Protein AF-A0A1F9MLS1-F1 (afdb_monomer_lite)

Sequence (247 aa):
MTTTLPVASEVKKDNFRFSKEAVITPHVIDESGYYENETLATYSLVPKTILSCNTKSEDLSYSLQTVLSSVVVGGKKKYVIMKEPLPDVVRYSGNRYQLNPEIIVKKRIFTELYPKKEVFKDGGVEFKIMSVDLVSGTANIEISNNTKTYVDFNGLSLHFGGKVFVASDKEAIPPKSQTVRYVNFGKFYGFSNEIFYAGGGRIATDKKTAQSTMLELGISTKLRIDGKESTFLKTHQYILANIIKQN

pLDDT: mean 77.28, std 16.68, range [30.72, 96.12]

Secondary structure (DSSP, 8-state):
------HHHHHHHHHHHHHHH-EE--EEEESSS---S--GGGS-B---EEEEEEEETTEEEEEEE--B----BTTB--EEEE----EEEEEEETTEEEE--EEEEEEEEE-EE---S--EEETTEEEEEEEEETTTTEEEEEEEE-SSS-EEEEEEEEEETTEEEEEEEEEEEPTTEEEEEEEE--------STTB-TTSS-EEE-HHHHHH-EEEEEEEEEEEETTEEEEEEEEEEEEHHHHB---

Foldseek 3Di:
DDPPDPPVVVVVVVVVVCQVFEDEAEAEAEQLQQDPVDPPPVFDQGFDDWPDWDDDPNKTKTFTQTDRPQDADVHDHFFDKDDGRGGFIWIDDPNHIYTYHYIYTNWTKFQKWAPQPDWADDPQKIKGFGMAGLAQRKTKIKIFRQDQAKKWWAWKWKCKQNDIFIFRDTDIDGHGDIDIDITGSGHQADPDDPQADPGGSIGIGGPVCLQPDKMKIWMWTWMADPNDIDIDTDIDIDRRNVTTDSD

Radius of gyration: 27.76 Å; chains: 1; bounding box: 78×29×77 Å

Structure (mmCIF, N/CA/C/O backbone):
data_AF-A0A1F9MLS1-F1
#
_entry.id   AF-A0A1F9MLS1-F1
#
loop_
_atom_site.group_PDB
_atom_site.id
_atom_site.type_symbol
_atom_site.label_atom_id
_atom_site.label_alt_id
_atom_site.label_comp_id
_atom_site.label_asym_id
_atom_site.label_entity_id
_atom_site.label_seq_id
_atom_site.pdbx_PDB_ins_code
_atom_site.Cartn_x
_atom_site.Cartn_y
_atom_site.Cartn_z
_atom_site.occupancy
_atom_site.B_iso_or_equiv
_atom_site.auth_seq_id
_atom_site.auth_comp_id
_atom_site.auth_asym_id
_atom_site.auth_atom_id
_atom_site.pdbx_PDB_model_num
ATOM 1 N N . MET A 1 1 ? 56.167 1.533 -41.210 1.00 32.84 1 MET A N 1
ATOM 2 C CA . MET A 1 1 ? 55.199 0.432 -41.395 1.00 32.84 1 MET A CA 1
ATOM 3 C C . MET A 1 1 ? 53.870 0.892 -40.838 1.00 32.84 1 MET A C 1
ATOM 5 O O . MET A 1 1 ? 53.783 1.131 -39.642 1.00 32.84 1 MET A O 1
ATOM 9 N N . THR A 1 2 ? 52.881 1.092 -41.702 1.00 30.72 2 THR A N 1
ATOM 10 C CA . THR A 1 2 ? 51.526 1.497 -41.314 1.00 30.72 2 THR A CA 1
ATOM 11 C C . THR A 1 2 ? 50.689 0.229 -41.279 1.00 30.72 2 THR A C 1
ATOM 13 O O . THR A 1 2 ? 50.364 -0.330 -42.323 1.00 30.72 2 THR A O 1
ATOM 16 N N . THR A 1 3 ? 50.430 -0.301 -40.088 1.00 35.75 3 THR A N 1
ATOM 17 C CA . THR A 1 3 ? 49.609 -1.501 -39.929 1.00 35.75 3 THR A CA 1
ATOM 18 C C . THR A 1 3 ? 48.155 -1.087 -40.099 1.00 35.75 3 THR A C 1
ATOM 20 O O . THR A 1 3 ? 47.552 -0.532 -39.184 1.00 35.75 3 THR A O 1
ATOM 23 N N . THR A 1 4 ? 47.595 -1.302 -41.287 1.00 35.88 4 THR A N 1
ATOM 24 C CA . THR A 1 4 ? 46.164 -1.115 -41.527 1.00 35.88 4 THR A CA 1
ATOM 25 C C . THR A 1 4 ? 45.428 -2.224 -40.786 1.00 35.88 4 THR A C 1
ATOM 27 O O . THR A 1 4 ? 45.341 -3.359 -41.255 1.00 35.88 4 THR A O 1
ATOM 30 N N . LEU A 1 5 ? 44.962 -1.925 -39.577 1.00 37.88 5 LEU A N 1
ATOM 31 C CA . LEU A 1 5 ? 44.076 -2.824 -38.856 1.00 37.88 5 LEU A CA 1
ATOM 32 C C . LEU A 1 5 ? 42.750 -2.906 -39.629 1.00 37.88 5 LEU A C 1
ATOM 34 O O . LEU A 1 5 ? 42.210 -1.873 -40.029 1.00 37.88 5 LEU A O 1
ATOM 38 N N . PRO A 1 6 ? 42.209 -4.110 -39.888 1.00 45.12 6 PRO A N 1
ATOM 39 C CA . PRO A 1 6 ? 40.912 -4.232 -40.534 1.00 45.12 6 PRO A CA 1
ATOM 40 C C . PRO A 1 6 ? 39.850 -3.557 -39.662 1.00 45.12 6 PRO A C 1
ATOM 42 O O . PRO A 1 6 ? 39.854 -3.740 -38.445 1.00 45.12 6 PRO A O 1
ATOM 45 N N . VAL A 1 7 ? 38.918 -2.826 -40.280 1.00 50.84 7 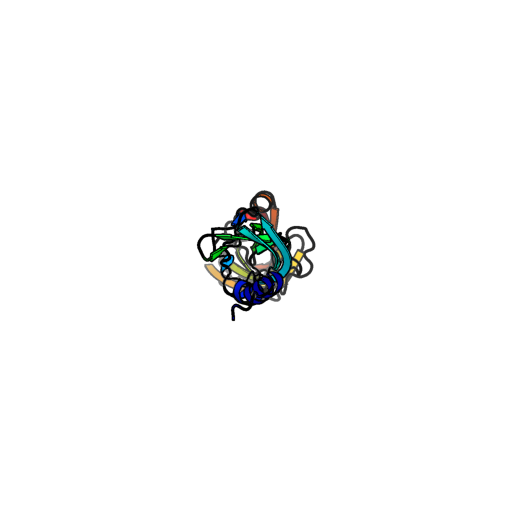VAL A N 1
ATOM 46 C CA . VAL A 1 7 ? 37.827 -2.080 -39.615 1.00 50.84 7 VAL A CA 1
ATOM 47 C C . VAL A 1 7 ? 37.136 -2.917 -38.527 1.00 50.84 7 VAL A C 1
ATOM 49 O O . VAL A 1 7 ? 36.875 -2.435 -37.434 1.00 50.84 7 VAL A O 1
ATOM 52 N N . ALA A 1 8 ? 36.945 -4.218 -38.761 1.00 44.72 8 ALA A N 1
ATOM 53 C CA . ALA A 1 8 ? 36.362 -5.147 -37.790 1.00 44.72 8 ALA A CA 1
ATOM 54 C C . ALA A 1 8 ? 37.174 -5.324 -36.483 1.00 44.72 8 ALA A C 1
ATOM 56 O O . ALA A 1 8 ? 36.603 -5.642 -35.441 1.00 44.72 8 ALA A O 1
ATOM 57 N N . SER A 1 9 ? 38.498 -5.160 -36.521 1.00 43.00 9 SER A N 1
ATOM 58 C CA . SER A 1 9 ? 39.388 -5.258 -35.354 1.00 43.00 9 SER A CA 1
ATOM 59 C C . SER A 1 9 ? 39.451 -3.964 -34.533 1.00 43.00 9 SER A C 1
ATOM 61 O O . SER A 1 9 ? 39.495 -4.043 -33.305 1.00 43.00 9 SER A O 1
ATOM 63 N N . GLU A 1 10 ? 39.354 -2.802 -35.188 1.00 49.41 10 GLU A N 1
ATOM 64 C CA . GLU A 1 10 ? 39.159 -1.487 -34.554 1.00 49.41 10 GLU A CA 1
ATOM 65 C C . GLU A 1 10 ? 37.788 -1.443 -33.851 1.00 49.41 10 GLU A C 1
ATOM 67 O O . GLU A 1 10 ? 37.713 -1.227 -32.644 1.00 49.41 10 GLU A O 1
ATOM 72 N N . VAL A 1 11 ? 36.722 -1.845 -34.559 1.00 51.47 11 VAL A N 1
ATOM 73 C CA . VAL A 1 11 ? 35.341 -1.958 -34.044 1.00 51.47 11 VAL A CA 1
ATOM 74 C C . VAL A 1 11 ? 35.237 -2.905 -32.834 1.00 51.47 11 VAL A C 1
ATOM 76 O O . VAL A 1 11 ? 34.506 -2.638 -31.880 1.00 51.47 11 VAL A O 1
ATOM 79 N N . LYS A 1 12 ? 35.993 -4.015 -32.813 1.00 51.12 12 LYS A N 1
ATOM 80 C CA . LYS A 1 12 ? 36.042 -4.936 -31.657 1.00 51.12 12 LYS A CA 1
ATOM 81 C C . LYS A 1 12 ? 36.799 -4.368 -30.452 1.00 51.12 12 LYS A C 1
ATOM 83 O O . LYS A 1 12 ? 36.409 -4.666 -29.324 1.00 51.12 12 LYS A O 1
ATOM 88 N N . LYS A 1 13 ? 37.874 -3.598 -30.658 1.00 53.75 13 LYS A N 1
ATOM 89 C CA . LYS A 1 13 ? 38.608 -2.934 -29.563 1.00 53.75 13 LYS A CA 1
ATOM 90 C C . LYS A 1 13 ? 37.802 -1.776 -28.970 1.00 53.75 13 LYS A C 1
ATOM 92 O O . LYS A 1 13 ? 37.790 -1.628 -27.748 1.00 53.75 13 LYS A O 1
ATOM 97 N N . ASP A 1 14 ? 37.068 -1.041 -29.800 1.00 55.56 14 ASP A N 1
ATOM 98 C CA . ASP A 1 14 ? 36.166 0.025 -29.355 1.00 55.56 14 ASP A CA 1
ATOM 99 C C . ASP A 1 14 ? 34.975 -0.496 -28.543 1.00 55.56 14 ASP A C 1
ATOM 101 O O . ASP A 1 14 ? 34.558 0.157 -27.595 1.00 55.56 14 ASP A O 1
ATOM 105 N N . ASN A 1 15 ? 34.481 -1.707 -28.816 1.00 52.66 15 ASN A N 1
ATOM 106 C CA . ASN A 1 15 ? 33.365 -2.330 -28.090 1.00 52.66 15 ASN A CA 1
ATOM 107 C C . ASN A 1 15 ? 33.589 -2.447 -26.561 1.00 52.66 15 ASN A C 1
ATOM 109 O O . ASN A 1 15 ? 32.722 -2.091 -25.758 1.00 52.66 15 ASN A O 1
ATOM 113 N N . PHE A 1 16 ? 34.762 -2.919 -26.122 1.00 53.81 16 PHE A N 1
ATOM 114 C CA . PHE A 1 16 ? 35.038 -3.064 -24.684 1.00 53.81 16 PHE A CA 1
ATOM 115 C C . PHE A 1 16 ? 35.102 -1.704 -23.980 1.00 53.81 16 PHE A C 1
ATOM 117 O O . PHE A 1 16 ? 34.604 -1.546 -22.864 1.00 53.81 16 PHE A O 1
ATOM 124 N N . ARG A 1 17 ? 35.680 -0.715 -24.662 1.00 56.28 17 ARG A N 1
ATOM 125 C CA . ARG A 1 17 ? 35.798 0.665 -24.195 1.00 56.28 17 ARG A CA 1
ATOM 126 C C . ARG A 1 17 ? 34.425 1.353 -24.141 1.00 56.28 17 ARG A C 1
ATOM 128 O O . ARG A 1 17 ? 34.064 1.951 -23.134 1.00 56.28 17 ARG A O 1
ATOM 135 N N . PHE A 1 18 ? 33.601 1.113 -25.153 1.00 57.28 18 PHE A N 1
ATOM 136 C CA . PHE A 1 18 ? 32.226 1.575 -25.297 1.00 57.28 18 PHE A CA 1
ATOM 137 C C . PHE A 1 18 ? 31.276 1.115 -24.181 1.00 57.28 18 PHE A C 1
ATOM 139 O O . PHE A 1 18 ? 30.559 1.940 -23.619 1.00 57.28 18 PHE A O 1
ATOM 146 N N . SER A 1 19 ? 31.310 -0.167 -23.789 1.00 54.72 19 SER A N 1
ATOM 147 C CA . SER A 1 19 ? 30.477 -0.682 -22.680 1.00 54.72 19 SER A CA 1
ATOM 148 C C . SER A 1 19 ? 30.725 0.023 -21.335 1.00 54.72 19 SER A C 1
ATOM 150 O O . SER A 1 19 ? 29.875 -0.031 -20.447 1.00 54.72 19 SER A O 1
ATOM 152 N N . LYS A 1 20 ? 31.878 0.693 -21.192 1.00 58.12 20 LYS A N 1
ATOM 153 C CA . LYS A 1 20 ? 32.297 1.423 -19.989 1.00 58.12 20 LYS A CA 1
ATOM 154 C C . LYS A 1 20 ? 32.180 2.945 -20.113 1.00 58.12 20 LYS A C 1
ATOM 156 O O . LYS A 1 20 ? 32.099 3.609 -19.087 1.00 58.12 20 LYS A O 1
ATOM 161 N N . GLU A 1 21 ? 32.194 3.489 -21.331 1.00 62.47 21 GLU A N 1
ATOM 162 C CA . GLU A 1 21 ? 32.243 4.938 -21.599 1.00 62.47 21 GLU A CA 1
ATOM 163 C C . GLU A 1 21 ? 30.913 5.521 -22.125 1.00 62.47 21 GLU A C 1
ATOM 165 O O . GLU A 1 21 ? 30.787 6.740 -22.248 1.00 62.47 21 GLU A O 1
ATOM 170 N N . ALA A 1 22 ? 29.908 4.691 -22.435 1.00 65.94 22 ALA A N 1
ATOM 171 C CA . ALA A 1 22 ? 28.601 5.168 -22.887 1.00 65.94 22 ALA A CA 1
ATOM 172 C C . ALA A 1 22 ? 27.858 5.953 -21.793 1.00 65.94 22 ALA A C 1
ATOM 174 O O . ALA A 1 22 ? 27.610 5.448 -20.697 1.00 65.94 22 ALA A O 1
ATOM 175 N N . VAL A 1 23 ? 27.443 7.180 -22.119 1.00 69.56 23 VAL A N 1
ATOM 176 C CA . VAL A 1 23 ? 26.557 7.979 -21.266 1.00 69.56 23 VAL A CA 1
ATOM 177 C C . VAL A 1 23 ? 25.127 7.494 -21.473 1.00 69.56 23 VAL A C 1
ATOM 179 O O . VAL A 1 23 ? 24.618 7.505 -22.595 1.00 69.56 23 VAL A O 1
ATOM 182 N N . ILE A 1 24 ? 24.479 7.072 -20.389 1.00 69.44 24 ILE A N 1
ATOM 183 C CA . ILE A 1 24 ? 23.106 6.565 -20.408 1.00 69.44 24 ILE A CA 1
ATOM 184 C C . ILE A 1 24 ? 22.181 7.626 -19.823 1.00 69.44 24 ILE A C 1
ATOM 186 O O . ILE A 1 24 ? 22.224 7.902 -18.626 1.00 69.44 24 ILE A O 1
ATOM 190 N N . THR A 1 25 ? 21.326 8.191 -20.669 1.00 74.75 25 THR A N 1
ATOM 191 C CA . THR A 1 25 ? 20.351 9.218 -20.292 1.00 74.75 25 THR A CA 1
ATOM 192 C C . THR A 1 25 ? 18.944 8.683 -20.561 1.00 74.75 25 THR A C 1
ATOM 194 O O . THR A 1 25 ? 18.421 8.859 -21.661 1.00 74.75 25 THR A O 1
ATOM 197 N N . PRO A 1 26 ? 18.315 7.981 -19.603 1.00 74.06 26 PRO A N 1
ATOM 198 C CA . PRO A 1 26 ? 17.017 7.372 -19.843 1.00 74.06 26 PRO A CA 1
ATOM 199 C C . PRO A 1 26 ? 15.922 8.418 -20.056 1.00 74.06 26 PRO A C 1
ATOM 201 O O . PRO A 1 26 ? 15.854 9.421 -19.344 1.00 74.06 26 PRO A O 1
ATOM 204 N N . HIS A 1 27 ? 15.022 8.144 -20.998 1.00 77.06 27 HIS A N 1
ATOM 205 C CA . HIS A 1 27 ? 13.787 8.900 -21.168 1.00 77.06 27 HIS A CA 1
ATOM 206 C C . HIS A 1 27 ? 12.662 8.218 -20.388 1.00 77.06 27 HIS A C 1
ATOM 208 O O . HIS A 1 27 ? 12.198 7.142 -20.756 1.00 77.06 27 HIS A O 1
ATOM 214 N N . VAL A 1 28 ? 12.229 8.816 -19.282 1.00 78.88 28 VAL A N 1
ATOM 215 C CA . VAL A 1 28 ? 11.181 8.221 -18.447 1.00 78.88 28 VAL A CA 1
ATOM 216 C C . VAL A 1 28 ? 9.808 8.687 -18.917 1.00 78.88 28 VAL A C 1
ATOM 218 O O . VAL A 1 28 ? 9.542 9.885 -18.966 1.00 78.88 28 VAL A O 1
ATOM 221 N N . ILE A 1 29 ? 8.932 7.729 -19.207 1.00 84.25 29 ILE A N 1
ATOM 222 C CA . ILE A 1 29 ? 7.509 7.945 -19.461 1.00 84.25 29 ILE A CA 1
ATOM 223 C C . ILE A 1 29 ? 6.748 7.492 -18.215 1.00 84.25 29 ILE A C 1
ATOM 225 O O . ILE A 1 29 ? 6.757 6.310 -17.860 1.00 84.25 29 ILE A O 1
ATOM 229 N N . ASP A 1 30 ? 6.101 8.433 -17.530 1.00 85.94 30 ASP A N 1
ATOM 230 C CA . ASP A 1 30 ? 5.252 8.118 -16.381 1.00 85.94 30 ASP A CA 1
ATOM 231 C C . ASP A 1 30 ? 3.811 7.851 -16.816 1.00 85.94 30 ASP A C 1
ATOM 233 O O . ASP A 1 30 ? 3.019 8.772 -16.999 1.00 85.94 30 ASP A O 1
ATOM 237 N N . GLU A 1 31 ? 3.452 6.576 -16.934 1.00 89.56 31 GLU A N 1
ATOM 238 C CA . GLU A 1 31 ? 2.052 6.168 -17.073 1.00 89.56 31 GLU A CA 1
ATOM 239 C C . GLU A 1 31 ? 1.375 5.911 -15.720 1.00 89.56 31 GLU A C 1
ATOM 241 O O . GLU A 1 31 ? 0.150 5.833 -15.640 1.00 89.56 31 GLU A O 1
ATOM 246 N N . SER A 1 32 ? 2.149 5.785 -14.639 1.00 88.25 32 SER A N 1
ATOM 247 C CA . SER A 1 32 ? 1.606 5.567 -13.300 1.00 88.25 32 SER A CA 1
ATOM 248 C C . SER A 1 32 ? 0.949 6.821 -12.726 1.00 88.25 32 SER A C 1
ATOM 250 O O . SER A 1 32 ? 0.082 6.709 -11.859 1.00 88.25 32 SER A O 1
ATOM 252 N N . GLY A 1 33 ? 1.364 8.007 -13.180 1.00 89.50 33 GLY A N 1
ATOM 253 C CA . GLY A 1 33 ? 0.937 9.309 -12.663 1.00 89.50 33 GLY A CA 1
ATOM 254 C C . GLY A 1 33 ? 1.451 9.620 -11.252 1.00 89.50 33 GLY A C 1
ATOM 255 O O . GLY A 1 33 ? 0.947 10.545 -10.611 1.00 89.50 33 GLY A O 1
ATOM 256 N N . TYR A 1 34 ? 2.392 8.819 -10.747 1.00 86.44 34 TYR A N 1
ATOM 257 C CA . TYR A 1 34 ? 2.962 8.899 -9.400 1.00 86.44 34 TYR A CA 1
ATOM 258 C C . TYR A 1 34 ? 4.472 9.144 -9.388 1.00 86.44 34 TYR A C 1
ATOM 260 O O . TYR A 1 34 ? 5.074 9.144 -8.309 1.00 86.44 34 TYR A O 1
ATOM 268 N N . TYR A 1 35 ? 5.096 9.262 -10.556 1.00 82.56 35 TYR A N 1
ATOM 269 C CA . TYR A 1 35 ? 6.529 9.452 -10.657 1.00 82.56 35 TYR A CA 1
ATOM 270 C C . TYR A 1 35 ? 6.865 10.945 -10.603 1.00 82.56 35 TYR A C 1
ATOM 272 O O . TYR A 1 35 ? 6.506 11.713 -11.489 1.00 82.56 35 TYR A O 1
ATOM 280 N N . GLU A 1 36 ? 7.588 11.359 -9.565 1.00 68.88 36 GLU A N 1
ATOM 281 C CA . GLU A 1 36 ? 7.899 12.772 -9.301 1.00 68.88 36 GLU A CA 1
ATOM 282 C C . GLU A 1 36 ? 9.305 13.176 -9.772 1.00 68.88 36 GLU A C 1
ATOM 284 O O . GLU A 1 36 ? 9.992 13.957 -9.122 1.00 68.88 36 GLU A O 1
ATOM 289 N N . ASN A 1 37 ? 9.766 12.632 -10.904 1.00 61.75 37 ASN A N 1
ATOM 290 C CA . ASN A 1 37 ? 11.128 12.848 -11.422 1.00 61.75 37 ASN A CA 1
ATOM 291 C C . ASN A 1 37 ? 12.250 12.360 -10.484 1.00 61.75 37 ASN A C 1
ATOM 293 O O . ASN A 1 37 ? 13.390 12.812 -10.580 1.00 61.75 37 ASN A O 1
ATOM 297 N N . GLU A 1 38 ? 11.952 11.416 -9.589 1.00 63.72 38 GLU A N 1
ATOM 298 C CA . GLU A 1 38 ? 12.970 10.737 -8.787 1.00 63.72 38 GLU A CA 1
ATOM 299 C C . GLU A 1 38 ? 13.965 10.030 -9.702 1.00 63.72 38 GLU A C 1
ATOM 301 O O . GLU A 1 38 ? 13.549 9.293 -10.582 1.00 63.72 38 GLU A O 1
ATOM 306 N N . THR A 1 39 ? 15.270 10.174 -9.497 1.00 57.81 39 THR A N 1
ATOM 307 C CA . THR A 1 39 ? 16.261 9.557 -10.387 1.00 57.81 39 THR A CA 1
ATOM 308 C C . THR A 1 39 ? 16.105 8.026 -10.447 1.00 57.81 39 THR A C 1
ATOM 310 O O . THR A 1 39 ? 16.645 7.303 -9.615 1.00 57.81 39 THR A O 1
ATOM 313 N N . LEU A 1 40 ? 15.415 7.505 -11.471 1.00 58.06 40 LEU A N 1
ATOM 314 C CA . LEU A 1 40 ? 15.447 6.077 -11.833 1.00 58.06 40 LEU A CA 1
ATOM 315 C C . LEU A 1 40 ? 16.816 5.679 -12.403 1.00 58.06 40 LEU A C 1
ATOM 317 O O . LEU A 1 40 ? 17.129 4.498 -12.499 1.00 58.06 40 LEU A O 1
ATOM 321 N N . ALA A 1 41 ? 17.627 6.671 -12.781 1.00 49.44 41 ALA A N 1
ATOM 322 C CA . ALA A 1 41 ? 18.921 6.518 -13.435 1.00 49.44 41 ALA A CA 1
ATOM 323 C C . ALA A 1 41 ? 20.096 6.197 -12.488 1.00 49.44 41 ALA A C 1
ATOM 325 O O . ALA A 1 41 ? 21.191 5.933 -12.970 1.00 49.44 41 ALA A O 1
ATOM 326 N N . THR A 1 42 ? 19.913 6.175 -11.160 1.00 44.38 42 THR A N 1
ATOM 327 C CA . THR A 1 42 ? 20.952 5.668 -10.235 1.00 44.38 42 THR A CA 1
ATOM 328 C C 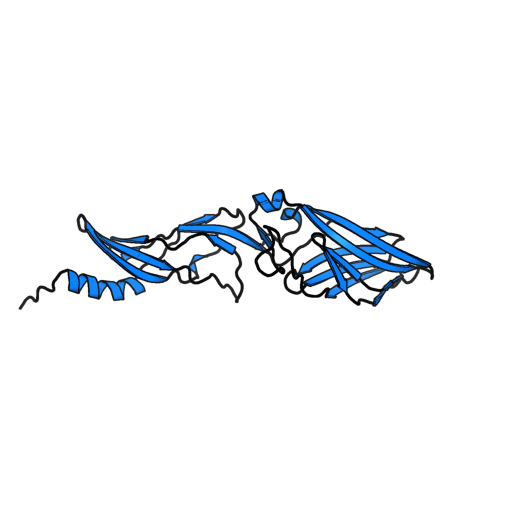. THR A 1 42 ? 21.096 4.144 -10.282 1.00 44.38 42 THR A C 1
ATOM 330 O O . THR A 1 42 ? 21.958 3.590 -9.604 1.00 44.38 42 THR A O 1
ATOM 333 N N . TYR A 1 43 ? 20.287 3.459 -11.097 1.00 51.78 43 TYR A N 1
ATOM 334 C CA . TYR A 1 43 ? 20.330 2.013 -11.288 1.00 51.78 43 TYR A CA 1
ATOM 335 C C . TYR A 1 43 ? 20.951 1.675 -12.638 1.00 51.78 43 TYR A C 1
ATOM 337 O O . TYR A 1 43 ? 20.602 2.254 -13.666 1.00 51.78 43 TYR A O 1
ATOM 345 N N . SER A 1 44 ? 21.883 0.725 -12.615 1.00 50.97 44 SER A N 1
ATOM 346 C CA . SER A 1 44 ? 22.701 0.326 -13.752 1.00 50.97 44 SER A CA 1
ATOM 347 C C . SER A 1 44 ? 21.842 -0.317 -14.842 1.00 50.97 44 SER A C 1
ATOM 349 O O . SER A 1 44 ? 21.647 -1.536 -14.887 1.00 50.97 44 SER A O 1
ATOM 351 N N . LEU A 1 45 ? 21.327 0.513 -15.743 1.00 57.69 45 LEU A N 1
ATOM 352 C CA . LEU A 1 45 ? 21.101 0.103 -17.118 1.00 57.69 45 LEU A CA 1
ATOM 353 C C . LEU A 1 45 ? 22.475 -0.258 -17.665 1.00 57.69 45 LEU A C 1
ATOM 355 O O . LEU A 1 45 ? 23.318 0.609 -17.854 1.00 57.69 45 LEU A O 1
ATOM 359 N N . VAL A 1 46 ? 22.740 -1.550 -17.823 1.00 60.75 46 VAL A N 1
ATOM 360 C CA . VAL A 1 46 ? 24.033 -2.009 -18.330 1.00 60.75 46 VAL A CA 1
ATOM 361 C C . VAL A 1 46 ? 23.833 -2.486 -19.762 1.00 60.75 46 VAL A C 1
ATOM 363 O O . VAL A 1 46 ? 22.975 -3.347 -19.996 1.00 60.75 46 VAL A O 1
ATOM 366 N N . PRO A 1 47 ? 24.603 -1.962 -20.728 1.00 64.19 47 PRO A N 1
ATOM 367 C CA . PRO A 1 47 ? 24.743 -2.590 -22.031 1.00 64.19 47 PRO A CA 1
ATOM 368 C C . PRO A 1 47 ? 25.245 -4.026 -21.848 1.00 64.19 47 PRO A C 1
ATOM 370 O O . PRO A 1 47 ? 26.340 -4.245 -21.334 1.00 64.19 47 PRO A O 1
ATOM 373 N N . LYS A 1 48 ? 24.442 -5.020 -22.227 1.00 63.66 48 LYS A N 1
ATOM 374 C CA . LYS A 1 48 ? 24.756 -6.434 -21.994 1.00 63.66 48 LYS A CA 1
ATOM 375 C C . LYS A 1 48 ? 25.467 -7.069 -23.181 1.00 63.66 48 LYS A C 1
ATOM 377 O O . LYS A 1 48 ? 26.408 -7.839 -23.000 1.00 63.66 48 LYS A O 1
ATOM 382 N N . THR A 1 49 ? 24.991 -6.815 -24.400 1.00 67.50 49 THR A N 1
ATOM 383 C CA . THR A 1 49 ? 25.486 -7.502 -25.604 1.00 67.50 49 THR A CA 1
ATOM 384 C C . THR A 1 49 ? 25.278 -6.652 -26.856 1.00 67.50 49 THR A C 1
ATOM 386 O O . THR A 1 49 ? 24.203 -6.082 -27.039 1.00 67.50 49 THR A O 1
ATOM 389 N N . ILE A 1 50 ? 26.292 -6.592 -27.729 1.00 68.12 50 ILE A N 1
ATOM 390 C CA . ILE A 1 50 ? 26.158 -6.035 -29.083 1.00 68.12 50 ILE A CA 1
ATOM 391 C C . ILE A 1 50 ? 25.392 -7.022 -29.956 1.00 68.12 50 ILE A C 1
ATOM 393 O O . ILE A 1 50 ? 25.790 -8.176 -30.091 1.00 68.12 50 ILE A O 1
ATOM 397 N N . LEU A 1 51 ? 24.328 -6.534 -30.581 1.00 69.38 51 LEU A N 1
ATOM 398 C CA . LEU A 1 51 ? 23.493 -7.290 -31.507 1.00 69.38 51 LEU A CA 1
ATOM 399 C C . LEU A 1 51 ? 23.906 -7.041 -32.963 1.00 69.38 51 LEU A C 1
ATOM 401 O O . LEU A 1 51 ? 23.914 -7.968 -33.767 1.00 69.38 51 LEU A O 1
ATOM 405 N N . SER A 1 52 ? 24.279 -5.805 -33.309 1.00 71.81 52 SER A N 1
ATOM 406 C CA . SER A 1 52 ? 24.747 -5.446 -34.654 1.00 71.81 52 SER A CA 1
ATOM 407 C C . SER A 1 52 ? 25.567 -4.151 -34.657 1.00 71.81 52 SER A C 1
ATOM 409 O O . SER A 1 52 ? 25.474 -3.338 -33.735 1.00 71.81 52 SER A O 1
ATOM 411 N N . CYS A 1 53 ? 26.373 -3.965 -35.705 1.00 65.88 53 CYS A N 1
ATOM 412 C CA . CYS A 1 53 ? 27.173 -2.768 -35.957 1.00 65.88 53 CYS A CA 1
ATOM 413 C C . CYS A 1 53 ? 26.966 -2.330 -37.412 1.00 65.88 53 CYS A C 1
ATOM 415 O O . CYS A 1 53 ? 26.971 -3.175 -38.309 1.00 65.88 53 CYS A O 1
ATOM 417 N N . ASN A 1 54 ? 26.760 -1.034 -37.644 1.00 66.94 54 ASN A N 1
ATOM 418 C CA . ASN A 1 54 ? 26.641 -0.465 -38.983 1.00 66.94 54 ASN A CA 1
ATOM 419 C C . ASN A 1 54 ? 27.373 0.880 -39.073 1.00 66.94 54 ASN A C 1
ATOM 421 O O . ASN A 1 54 ? 27.407 1.643 -38.109 1.00 66.94 54 ASN A O 1
ATOM 425 N N . THR A 1 55 ? 27.909 1.173 -40.253 1.00 59.44 55 THR A N 1
ATOM 426 C CA . THR A 1 55 ? 28.530 2.446 -40.617 1.00 59.44 55 THR A CA 1
ATOM 427 C C . THR A 1 55 ? 27.676 3.098 -41.697 1.00 59.44 55 THR A C 1
ATOM 429 O O . THR A 1 55 ? 27.610 2.597 -42.821 1.00 59.44 55 THR A O 1
ATOM 432 N N . LYS A 1 56 ? 27.004 4.206 -41.378 1.00 58.28 56 LYS A N 1
ATOM 433 C CA . LYS A 1 56 ? 26.303 5.024 -42.377 1.00 58.28 56 LYS A CA 1
ATOM 434 C C . LYS A 1 56 ? 26.804 6.452 -42.262 1.00 58.28 56 LYS A C 1
ATOM 436 O O . LYS A 1 56 ? 26.701 7.026 -41.190 1.00 58.28 56 LYS A O 1
ATOM 441 N N . SER A 1 57 ? 27.297 7.004 -43.370 1.00 49.50 57 SER A N 1
ATOM 442 C CA . SER A 1 57 ? 27.637 8.428 -43.485 1.00 49.50 57 SER A CA 1
ATOM 443 C C . SER A 1 57 ? 28.535 8.932 -42.346 1.00 49.50 57 SER A C 1
ATOM 445 O O . SER A 1 57 ? 28.158 9.862 -41.650 1.00 49.50 57 SER A O 1
ATOM 447 N N . GLU A 1 58 ? 29.685 8.281 -42.131 1.00 52.56 58 GLU A N 1
ATOM 448 C CA . GLU A 1 58 ? 30.688 8.644 -41.103 1.00 52.56 58 GLU A CA 1
ATOM 449 C C . GLU A 1 58 ? 30.268 8.401 -39.636 1.00 52.56 58 GLU A C 1
ATOM 451 O O . GLU A 1 58 ? 31.123 8.416 -38.752 1.00 52.56 58 GLU A O 1
ATOM 456 N N . ASP A 1 59 ? 29.007 8.029 -39.382 1.00 59.66 59 ASP A N 1
ATOM 457 C CA . ASP A 1 59 ? 28.517 7.643 -38.059 1.00 59.66 59 ASP A CA 1
ATOM 458 C C . ASP A 1 59 ? 28.621 6.125 -37.826 1.00 59.66 59 ASP A C 1
ATOM 460 O O . ASP A 1 59 ? 28.093 5.295 -38.582 1.00 59.66 59 ASP A O 1
ATOM 464 N N . LEU A 1 60 ? 29.253 5.753 -36.710 1.00 61.16 60 LEU A N 1
ATOM 465 C CA . LEU A 1 60 ? 29.266 4.388 -36.186 1.00 61.16 60 LEU A CA 1
ATOM 466 C C . LEU A 1 60 ? 28.035 4.165 -35.299 1.00 61.16 60 LEU A C 1
ATOM 468 O O . LEU A 1 60 ? 27.829 4.874 -34.311 1.00 61.16 60 LEU A O 1
ATOM 472 N N . SER A 1 61 ? 27.213 3.177 -35.656 1.00 65.00 61 SER A N 1
ATOM 473 C CA . SER A 1 61 ? 25.991 2.821 -34.928 1.00 65.00 61 SER A CA 1
ATOM 474 C C . SER A 1 61 ? 26.045 1.387 -34.402 1.00 65.00 61 SER A C 1
ATOM 476 O O . SER A 1 61 ? 26.301 0.451 -35.163 1.00 65.00 61 SER A O 1
ATOM 478 N N . TYR A 1 62 ? 25.735 1.203 -33.117 1.00 63.94 62 TYR A N 1
ATOM 479 C CA . TYR A 1 62 ? 25.631 -0.111 -32.473 1.00 63.94 62 TYR A CA 1
ATOM 480 C C . TYR A 1 62 ? 24.212 -0.362 -31.979 1.00 63.94 62 TYR A C 1
ATOM 482 O O . TYR A 1 62 ? 23.646 0.497 -31.309 1.00 63.94 62 TYR A O 1
ATOM 490 N N . SER A 1 63 ? 23.669 -1.550 -32.249 1.00 66.62 63 SER A N 1
ATOM 491 C CA . SER A 1 63 ? 22.472 -2.030 -31.548 1.00 66.62 63 SER A CA 1
ATOM 492 C C . SER A 1 63 ? 22.903 -2.822 -30.319 1.00 66.62 63 SER A C 1
ATOM 494 O O . SER A 1 63 ? 23.638 -3.804 -30.450 1.00 66.62 63 SER A O 1
ATOM 496 N N . LEU A 1 64 ? 22.452 -2.417 -29.136 1.00 65.50 64 LEU A N 1
ATOM 497 C CA . LEU A 1 64 ? 22.779 -3.060 -27.864 1.00 65.50 64 LEU A CA 1
ATOM 498 C C . LEU A 1 64 ? 21.531 -3.595 -27.183 1.00 65.50 64 LEU A C 1
ATOM 500 O O . LEU A 1 64 ? 20.549 -2.875 -27.040 1.00 65.50 64 LEU A O 1
ATOM 504 N N . GLN A 1 65 ? 21.610 -4.811 -26.651 1.00 66.94 65 GLN A N 1
ATOM 505 C CA . GLN A 1 65 ? 20.674 -5.225 -25.616 1.00 66.94 65 GLN A CA 1
ATOM 506 C C . GLN A 1 65 ? 21.042 -4.504 -24.317 1.00 66.94 65 GLN A C 1
ATOM 508 O O . GLN A 1 65 ? 22.108 -4.749 -23.746 1.00 66.94 65 GLN A O 1
ATOM 513 N N . THR A 1 66 ? 20.169 -3.628 -23.838 1.00 61.28 66 THR A N 1
ATOM 514 C CA . THR A 1 66 ? 20.230 -3.113 -22.468 1.00 61.28 66 THR A CA 1
ATOM 515 C C . THR A 1 66 ? 19.644 -4.158 -21.515 1.00 61.28 66 THR A C 1
ATOM 517 O O . THR A 1 66 ? 19.074 -5.152 -21.942 1.00 61.28 66 THR A O 1
ATOM 520 N N . VAL A 1 67 ? 19.815 -4.046 -20.206 1.00 60.19 67 VAL A N 1
ATOM 521 C CA . VAL A 1 67 ? 18.942 -4.772 -19.273 1.00 60.19 67 VAL A CA 1
ATOM 522 C C . VAL A 1 67 ? 18.627 -3.884 -18.095 1.00 60.19 67 VAL A C 1
ATOM 524 O O . VAL A 1 67 ? 19.522 -3.295 -17.491 1.00 60.19 67 VAL A O 1
ATOM 527 N N . LEU A 1 68 ? 17.342 -3.818 -17.751 1.00 59.59 68 LEU A N 1
ATOM 528 C CA . LEU A 1 68 ? 16.907 -3.341 -16.448 1.00 59.59 68 LEU A CA 1
ATOM 529 C C . LEU A 1 68 ? 17.304 -4.411 -15.431 1.00 59.59 68 LEU A C 1
ATOM 531 O O . LEU A 1 68 ? 16.565 -5.364 -15.181 1.00 59.59 68 LEU A O 1
ATOM 535 N N . SER A 1 69 ? 18.499 -4.276 -14.857 1.00 52.41 69 SER A N 1
ATOM 536 C CA . SER A 1 69 ? 18.777 -4.950 -13.595 1.00 52.41 69 SER A CA 1
ATOM 537 C C . SER A 1 69 ? 17.774 -4.386 -12.581 1.00 52.41 69 SER A C 1
ATOM 539 O O . SER A 1 69 ? 17.614 -3.175 -12.456 1.00 52.41 69 SER A O 1
ATOM 541 N N . SER A 1 70 ? 16.959 -5.258 -11.983 1.00 47.28 70 SER A N 1
ATOM 542 C CA . SER A 1 70 ? 15.777 -4.871 -11.204 1.00 47.28 70 SER A CA 1
ATOM 543 C C . SER A 1 70 ? 16.059 -3.710 -10.243 1.00 47.28 70 SER A C 1
ATOM 545 O O . SER A 1 70 ? 16.991 -3.795 -9.447 1.00 47.28 70 SER A O 1
ATOM 547 N N . VAL A 1 71 ? 15.223 -2.667 -10.284 1.00 49.97 71 VAL A N 1
ATOM 548 C CA . VAL A 1 71 ? 15.318 -1.495 -9.400 1.00 49.97 71 VAL A CA 1
ATOM 549 C C . VAL A 1 71 ? 15.115 -1.929 -7.947 1.00 49.97 71 VAL A C 1
ATOM 551 O O . VAL A 1 71 ? 14.010 -2.299 -7.536 1.00 49.97 71 VAL A O 1
ATOM 554 N N . VAL A 1 72 ? 16.199 -1.901 -7.174 1.00 47.56 72 VAL A N 1
ATOM 555 C CA . VAL A 1 72 ? 16.236 -2.242 -5.751 1.00 47.56 72 VAL A CA 1
ATOM 556 C C . VAL A 1 72 ? 16.793 -1.031 -5.004 1.00 47.56 72 VAL A C 1
ATOM 558 O O . VAL A 1 72 ? 18.002 -0.841 -4.933 1.00 47.56 72 VAL A O 1
ATOM 561 N N . VAL A 1 73 ? 15.909 -0.204 -4.439 1.00 42.31 73 VAL A N 1
ATOM 562 C CA . VAL A 1 73 ? 16.299 0.938 -3.592 1.00 42.31 73 VAL A CA 1
ATOM 563 C C . VAL A 1 73 ? 16.204 0.481 -2.143 1.00 42.31 73 VAL A C 1
ATOM 565 O O . VAL A 1 73 ? 15.124 0.092 -1.696 1.00 42.31 73 VAL A O 1
ATOM 568 N N . GLY A 1 74 ? 17.324 0.432 -1.418 1.00 47.09 74 GLY A N 1
ATOM 569 C CA . GLY A 1 74 ? 17.338 -0.073 -0.036 1.00 47.09 74 GLY A CA 1
ATOM 570 C C . GLY A 1 74 ? 16.766 -1.495 0.113 1.00 47.09 74 GLY A C 1
ATOM 571 O O . GLY A 1 74 ? 16.106 -1.799 1.103 1.00 47.09 74 GLY A O 1
ATOM 572 N N . GLY A 1 75 ? 16.931 -2.353 -0.901 1.00 52.75 75 GLY A N 1
ATOM 573 C CA . GLY A 1 75 ? 16.397 -3.722 -0.886 1.00 52.75 75 GLY A CA 1
ATOM 574 C C . GLY A 1 75 ? 14.938 -3.877 -1.350 1.00 52.75 75 GLY A C 1
ATOM 575 O O . GLY A 1 75 ? 14.446 -5.005 -1.392 1.00 52.75 75 GLY A O 1
ATOM 576 N N . LYS A 1 76 ? 14.217 -2.799 -1.709 1.00 60.00 76 LYS A N 1
ATOM 577 C CA . LYS A 1 76 ? 12.772 -2.856 -2.020 1.00 60.00 76 LYS A CA 1
ATOM 578 C C . LYS A 1 76 ? 12.426 -2.246 -3.388 1.00 60.00 76 LYS A C 1
ATOM 580 O O . LYS A 1 76 ? 12.939 -1.200 -3.774 1.00 60.00 76 LYS A O 1
ATOM 585 N N . LYS A 1 77 ? 11.517 -2.907 -4.119 1.00 71.56 77 LYS A N 1
ATOM 586 C CA . LYS A 1 77 ? 10.937 -2.410 -5.382 1.00 71.56 77 LYS A CA 1
ATOM 587 C C . LYS A 1 77 ? 9.911 -1.312 -5.075 1.00 71.56 77 LYS A C 1
ATOM 589 O O . LYS A 1 77 ? 8.984 -1.570 -4.309 1.00 71.56 77 LYS A O 1
ATOM 594 N N . LYS A 1 78 ? 10.063 -0.128 -5.680 1.00 79.62 78 LYS A N 1
ATOM 595 C CA . LYS A 1 78 ? 9.158 1.029 -5.496 1.00 79.62 78 LYS A CA 1
ATOM 596 C C . LYS A 1 78 ? 8.137 1.202 -6.623 1.00 79.62 78 LYS A C 1
ATOM 598 O O . LYS A 1 78 ? 7.037 1.688 -6.385 1.00 79.62 78 LYS A O 1
ATOM 603 N N . TYR A 1 79 ? 8.477 0.762 -7.829 1.00 82.00 79 TYR A N 1
ATOM 604 C CA . TYR A 1 79 ? 7.630 0.890 -9.009 1.00 82.00 79 TYR A CA 1
ATOM 605 C C . TYR A 1 79 ? 7.533 -0.440 -9.752 1.00 82.00 79 TYR A C 1
ATOM 607 O O . TYR A 1 79 ? 8.467 -1.246 -9.740 1.00 82.00 79 TYR A O 1
ATOM 615 N N . VAL A 1 80 ? 6.403 -0.650 -10.420 1.00 81.94 80 VAL A N 1
ATOM 616 C CA . VAL A 1 80 ? 6.269 -1.627 -11.498 1.00 81.94 80 VAL A CA 1
ATOM 617 C C . VAL A 1 80 ? 6.582 -0.887 -12.789 1.00 81.94 80 VAL A C 1
ATOM 619 O O . VAL A 1 80 ? 5.834 -0.004 -13.207 1.00 81.94 80 VAL A O 1
ATOM 622 N N . ILE A 1 81 ? 7.716 -1.224 -13.385 1.00 77.25 81 ILE A N 1
ATOM 623 C CA . ILE A 1 81 ? 8.214 -0.617 -14.616 1.00 77.25 81 ILE A CA 1
ATOM 624 C C . ILE A 1 81 ? 7.993 -1.632 -15.734 1.00 77.25 81 ILE A C 1
ATOM 626 O O . ILE A 1 81 ? 8.362 -2.796 -15.581 1.00 77.25 81 ILE A O 1
ATOM 630 N N . MET A 1 82 ? 7.391 -1.199 -16.839 1.00 70.06 82 MET A N 1
ATOM 631 C CA . MET A 1 82 ? 7.381 -1.959 -18.082 1.00 70.06 82 MET A CA 1
ATOM 632 C C . MET A 1 82 ? 8.311 -1.277 -19.068 1.00 70.06 82 MET A C 1
ATOM 634 O O . MET A 1 82 ? 7.985 -0.254 -19.648 1.00 70.06 82 MET A O 1
ATOM 638 N N . LYS A 1 83 ? 9.464 -1.879 -19.301 1.00 61.31 83 LYS A N 1
ATOM 639 C CA . LYS A 1 83 ? 10.039 -1.897 -20.635 1.00 61.31 83 LYS A CA 1
ATOM 640 C C . LYS A 1 83 ? 10.960 -3.089 -20.717 1.00 61.31 83 LYS A C 1
ATOM 642 O O . LYS A 1 83 ? 11.763 -3.329 -19.819 1.00 61.31 83 LYS A O 1
ATOM 647 N N . GLU A 1 84 ? 10.796 -3.857 -21.773 1.00 53.66 84 GLU A N 1
ATOM 648 C CA . GLU A 1 84 ? 11.799 -4.823 -22.164 1.00 53.66 84 GLU A CA 1
ATOM 649 C C . GLU A 1 84 ? 12.961 -4.019 -22.733 1.00 53.66 84 GLU A C 1
ATOM 651 O O . GLU A 1 84 ? 12.728 -3.076 -23.496 1.00 53.66 84 GLU A O 1
ATOM 656 N N . PRO A 1 85 ? 14.205 -4.320 -22.361 1.00 54.69 85 PRO A N 1
ATOM 657 C CA . PRO A 1 85 ? 15.314 -3.749 -23.083 1.00 54.69 85 PRO A CA 1
ATOM 658 C C . PRO A 1 85 ? 15.310 -4.315 -24.507 1.00 54.69 85 PRO A C 1
ATOM 660 O O . PRO A 1 85 ? 15.809 -5.409 -24.785 1.00 54.69 85 PRO A O 1
ATOM 663 N N . LEU A 1 86 ? 14.677 -3.580 -25.408 1.00 57.09 86 LEU A N 1
ATOM 664 C CA . LEU A 1 86 ? 14.807 -3.784 -26.836 1.00 57.09 86 LEU A CA 1
ATOM 665 C C . LEU A 1 86 ? 16.171 -3.240 -27.280 1.00 57.09 86 LEU A C 1
ATOM 667 O O . LEU A 1 86 ? 16.764 -2.432 -26.565 1.00 57.09 86 LEU A O 1
ATOM 671 N N . PRO A 1 87 ? 16.699 -3.697 -28.427 1.00 62.84 87 PRO A N 1
ATOM 672 C CA . PRO A 1 87 ? 17.907 -3.129 -29.005 1.00 62.84 87 PRO A CA 1
ATOM 673 C C . PRO A 1 87 ? 17.830 -1.600 -29.052 1.00 62.84 87 PRO A C 1
ATOM 675 O O . PRO A 1 87 ? 17.032 -1.040 -29.800 1.00 62.84 87 PRO A O 1
ATOM 678 N N . ASP A 1 88 ? 18.684 -0.936 -28.284 1.00 68.56 88 ASP A N 1
ATOM 679 C CA . ASP A 1 88 ? 18.865 0.507 -28.358 1.00 68.56 88 ASP A CA 1
ATOM 680 C C . ASP A 1 88 ? 19.994 0.819 -29.343 1.00 68.56 88 ASP A C 1
ATOM 682 O O . ASP A 1 88 ? 21.029 0.141 -29.360 1.00 68.56 88 ASP A O 1
ATOM 686 N N . VAL A 1 89 ? 19.803 1.856 -30.162 1.00 68.38 89 VAL A N 1
ATOM 687 C CA . VAL A 1 89 ? 20.820 2.320 -31.112 1.00 68.38 89 VAL A CA 1
ATOM 688 C C . VAL A 1 89 ? 21.678 3.379 -30.443 1.00 68.38 89 VAL A C 1
ATOM 690 O O . VAL A 1 89 ? 21.203 4.476 -30.149 1.00 68.38 89 VAL A O 1
ATOM 693 N N . VAL A 1 90 ? 22.958 3.081 -30.261 1.00 67.25 90 VAL A N 1
ATOM 694 C CA . VAL A 1 90 ? 23.935 4.078 -29.830 1.00 67.25 90 VAL A CA 1
ATOM 695 C C . VAL A 1 90 ? 24.629 4.676 -31.033 1.00 67.25 90 VAL A C 1
ATOM 697 O O . VAL A 1 90 ? 25.088 3.949 -31.913 1.00 67.25 90 VAL A O 1
ATOM 700 N N . ARG A 1 91 ? 24.720 6.005 -31.032 1.00 67.00 91 ARG A N 1
ATOM 701 C CA . ARG A 1 91 ? 25.435 6.797 -32.032 1.00 67.00 91 ARG A CA 1
ATOM 702 C C . ARG A 1 91 ? 26.683 7.405 -31.404 1.00 67.00 91 ARG A C 1
ATOM 704 O O . ARG A 1 91 ? 26.641 7.847 -30.253 1.00 67.00 91 ARG A O 1
ATOM 711 N N . TYR A 1 92 ? 27.774 7.430 -32.158 1.00 62.00 92 TYR A N 1
ATOM 712 C CA . TYR A 1 92 ? 28.985 8.159 -31.799 1.00 62.00 92 TYR A CA 1
ATOM 713 C C . TYR A 1 92 ? 28.965 9.533 -32.472 1.00 62.00 92 TYR A C 1
ATOM 715 O O . TYR A 1 92 ? 28.991 9.609 -33.691 1.00 62.00 92 TYR A O 1
ATOM 723 N N . SER A 1 93 ? 28.890 10.613 -31.691 1.00 61.03 93 SER A N 1
ATOM 724 C CA . SER A 1 93 ? 28.896 11.989 -32.211 1.00 61.03 93 SER A CA 1
ATOM 725 C C . SER A 1 93 ? 29.628 12.908 -31.235 1.00 61.03 93 SER A C 1
ATOM 727 O O . SER A 1 93 ? 29.317 12.927 -30.042 1.00 61.03 93 SER A O 1
ATOM 729 N N . GLY A 1 94 ? 30.595 13.690 -31.726 1.00 57.25 94 GLY A N 1
ATOM 730 C CA . GLY A 1 94 ? 31.341 14.656 -30.909 1.00 57.25 94 GLY A CA 1
ATOM 731 C C . GLY A 1 94 ? 32.144 14.022 -29.764 1.00 57.25 94 GLY A C 1
ATOM 732 O O . GLY A 1 94 ? 32.077 14.505 -28.636 1.00 57.25 94 GLY A O 1
ATOM 733 N N . ASN A 1 95 ? 32.878 12.938 -30.045 1.00 62.47 95 ASN A N 1
ATOM 734 C CA . ASN A 1 95 ? 33.748 12.199 -29.111 1.00 62.47 95 ASN A CA 1
ATOM 735 C C . ASN A 1 95 ? 33.055 11.476 -27.944 1.00 62.47 95 ASN A C 1
ATOM 737 O O . ASN A 1 95 ? 33.714 11.107 -26.972 1.00 62.47 95 ASN A O 1
ATOM 741 N N . ARG A 1 96 ? 31.743 11.246 -28.013 1.00 64.19 96 ARG A N 1
ATOM 742 C CA . ARG A 1 96 ? 31.003 10.542 -26.959 1.00 64.19 96 ARG A CA 1
ATOM 743 C C . ARG A 1 96 ? 29.956 9.597 -27.522 1.00 64.19 96 ARG A C 1
ATOM 745 O O . ARG A 1 96 ? 29.382 9.829 -28.584 1.00 64.19 96 ARG A O 1
ATOM 752 N N . TYR A 1 97 ? 29.694 8.554 -26.749 1.00 67.19 97 TYR A N 1
ATOM 753 C CA . TYR A 1 97 ? 28.625 7.598 -26.976 1.00 67.19 97 TYR A CA 1
ATOM 754 C C . TYR A 1 97 ? 27.433 7.952 -26.091 1.00 67.19 97 TYR A C 1
ATOM 756 O O . TYR A 1 97 ? 27.598 8.118 -24.881 1.00 67.19 97 TYR A O 1
ATOM 764 N N . GLN A 1 98 ? 26.242 8.057 -26.679 1.00 70.81 98 GLN A N 1
ATOM 765 C CA . GLN A 1 98 ? 25.020 8.375 -25.941 1.00 70.81 98 GLN A CA 1
ATOM 766 C C . GLN A 1 98 ? 23.931 7.328 -26.184 1.00 70.81 98 GLN A C 1
ATOM 768 O O . GLN A 1 98 ? 23.603 7.008 -27.326 1.00 70.81 98 GLN A O 1
ATOM 773 N N . LEU A 1 99 ? 23.349 6.832 -25.094 1.00 71.75 99 LEU A N 1
ATOM 774 C CA . LEU A 1 99 ? 22.242 5.884 -25.071 1.00 71.75 99 LEU A CA 1
ATOM 775 C C . LEU A 1 99 ? 21.042 6.546 -24.384 1.00 71.75 99 LEU A C 1
ATOM 777 O O . LEU A 1 99 ? 21.167 7.016 -23.254 1.00 71.75 99 LEU A O 1
ATOM 781 N N . ASN A 1 100 ? 19.881 6.549 -25.039 1.00 74.06 100 ASN A N 1
ATOM 782 C CA . ASN A 1 100 ? 18.657 7.149 -24.500 1.00 74.06 100 ASN A CA 1
ATOM 783 C C . ASN A 1 100 ? 17.536 6.100 -24.381 1.00 74.06 100 ASN A C 1
ATOM 785 O O . ASN A 1 100 ? 16.561 6.170 -25.132 1.00 74.06 100 ASN A O 1
ATOM 789 N N . PRO A 1 101 ? 17.669 5.101 -23.489 1.00 73.56 101 PRO A N 1
ATOM 790 C CA . PRO A 1 101 ? 16.660 4.062 -23.360 1.00 73.56 101 PRO A CA 1
ATOM 791 C C . PRO A 1 101 ? 15.400 4.674 -22.760 1.00 73.56 101 PRO A C 1
ATOM 793 O O . PRO A 1 101 ? 15.461 5.400 -21.767 1.00 73.56 101 PRO A O 1
ATOM 796 N N . GLU A 1 102 ? 14.241 4.385 -23.334 1.00 77.56 102 GLU A N 1
ATOM 797 C CA . GLU A 1 102 ? 12.994 4.797 -22.686 1.00 77.56 102 GLU A CA 1
ATOM 798 C C . GLU A 1 102 ? 12.659 3.836 -21.528 1.00 77.56 102 GLU A C 1
ATOM 800 O O . GLU A 1 102 ? 13.011 2.661 -21.569 1.00 77.56 102 GLU A O 1
ATOM 805 N N . ILE A 1 103 ? 12.026 4.331 -20.468 1.00 77.44 103 ILE A N 1
ATOM 806 C CA . ILE A 1 103 ? 11.598 3.565 -19.293 1.00 77.44 103 ILE A CA 1
ATOM 807 C C . ILE A 1 103 ? 10.142 3.924 -19.036 1.00 77.44 103 ILE A C 1
ATOM 809 O O . ILE A 1 103 ? 9.857 5.091 -18.781 1.00 77.44 103 ILE A O 1
ATOM 813 N N . ILE A 1 104 ? 9.232 2.947 -19.042 1.00 82.12 104 ILE A N 1
ATOM 814 C CA . ILE A 1 104 ? 7.813 3.222 -18.790 1.00 82.12 104 ILE A CA 1
ATOM 815 C C . ILE A 1 104 ? 7.437 2.782 -17.378 1.00 82.12 104 ILE A C 1
ATOM 817 O O . ILE A 1 104 ? 7.436 1.594 -17.048 1.00 82.12 104 ILE A O 1
ATOM 821 N N . VAL A 1 105 ? 7.103 3.739 -16.519 1.00 84.50 105 VAL A N 1
ATOM 822 C CA . VAL A 1 105 ? 6.621 3.472 -15.160 1.00 84.50 105 VAL A CA 1
ATOM 823 C C . VAL A 1 105 ? 5.120 3.221 -15.229 1.00 84.50 105 VAL A C 1
ATOM 825 O O . VAL A 1 105 ? 4.375 4.109 -15.619 1.00 84.50 105 VAL A O 1
ATOM 828 N N . LYS A 1 106 ? 4.659 2.023 -14.854 1.00 86.81 106 LYS A N 1
ATOM 829 C CA . LYS A 1 106 ? 3.241 1.641 -14.973 1.00 86.81 106 LYS A CA 1
ATOM 830 C C . LYS A 1 106 ? 2.468 1.780 -13.672 1.00 86.81 106 LYS A C 1
ATOM 832 O O . LYS A 1 106 ? 1.328 2.215 -13.691 1.00 86.81 106 LYS A O 1
ATOM 837 N N . LYS A 1 107 ? 3.056 1.399 -12.534 1.00 89.00 107 LYS A N 1
ATOM 838 C CA . LYS A 1 107 ? 2.391 1.459 -11.217 1.00 89.00 107 LYS A CA 1
ATOM 839 C C . LYS A 1 107 ? 3.380 1.843 -10.116 1.00 89.00 107 LYS A C 1
ATOM 841 O O . LYS A 1 107 ? 4.545 1.449 -10.179 1.00 89.00 107 LYS A O 1
ATOM 846 N N . ARG A 1 108 ? 2.916 2.526 -9.066 1.00 88.88 108 ARG A N 1
ATOM 847 C CA . ARG A 1 108 ? 3.672 2.722 -7.813 1.00 88.88 108 ARG A CA 1
ATOM 848 C C . ARG A 1 108 ? 3.305 1.624 -6.819 1.00 88.88 108 ARG A C 1
ATOM 850 O O . ARG A 1 108 ? 2.160 1.177 -6.776 1.00 88.88 108 ARG A O 1
ATOM 857 N N . ILE A 1 109 ? 4.291 1.166 -6.052 1.00 88.69 109 ILE A N 1
ATOM 858 C CA . ILE A 1 109 ? 4.130 0.149 -5.012 1.00 88.69 109 ILE A CA 1
ATOM 859 C C . ILE A 1 109 ? 3.995 0.856 -3.662 1.00 88.69 109 ILE A C 1
ATOM 861 O O . ILE A 1 109 ? 4.916 1.534 -3.208 1.00 88.69 109 ILE A O 1
ATOM 865 N N . PHE A 1 110 ? 2.854 0.665 -3.008 1.00 90.19 110 PHE A N 1
ATOM 866 C CA . PHE A 1 110 ? 2.530 1.192 -1.688 1.00 90.19 110 PHE A CA 1
ATOM 867 C C . PHE A 1 110 ? 2.587 0.075 -0.645 1.00 90.19 110 PHE A C 1
ATOM 869 O O . PHE A 1 110 ? 2.108 -1.041 -0.867 1.00 90.19 110 PHE A O 1
ATOM 876 N N . THR A 1 111 ? 3.180 0.384 0.506 1.00 89.88 111 THR A N 1
ATOM 877 C CA . THR A 1 111 ? 3.321 -0.538 1.644 1.00 89.88 111 THR A CA 1
ATOM 878 C C . THR A 1 111 ? 2.472 -0.135 2.841 1.00 89.88 111 THR A C 1
ATOM 880 O O . THR A 1 111 ? 2.366 -0.910 3.780 1.00 89.88 111 THR A O 1
ATOM 883 N N . GLU A 1 112 ? 1.878 1.057 2.827 1.00 92.00 112 GLU A N 1
ATOM 884 C CA . GLU A 1 112 ? 1.149 1.617 3.964 1.00 92.00 112 GLU A CA 1
ATOM 885 C C . GLU A 1 112 ? -0.129 2.330 3.514 1.00 92.00 112 GLU A C 1
ATOM 887 O O . GLU A 1 112 ? -0.165 2.947 2.444 1.00 92.00 112 GLU A O 1
ATOM 892 N N . LEU A 1 113 ? -1.147 2.282 4.372 1.00 93.19 113 LEU A N 1
ATOM 893 C CA . LEU A 1 113 ? -2.409 3.014 4.253 1.00 93.19 113 LEU A CA 1
ATOM 894 C C . LEU A 1 113 ? -2.598 3.942 5.458 1.00 93.19 113 LEU A C 1
ATOM 896 O O . LEU A 1 113 ? -2.193 3.599 6.564 1.00 93.19 113 LEU A O 1
ATOM 900 N N . TYR A 1 114 ? -3.265 5.079 5.265 1.00 94.69 114 TYR A N 1
ATOM 901 C CA . TYR A 1 114 ? -3.517 6.129 6.256 1.00 94.69 114 TYR A CA 1
ATOM 902 C C . TYR A 1 114 ? -4.989 6.573 6.226 1.00 94.69 114 TYR A C 1
ATOM 904 O O . TYR A 1 114 ? -5.299 7.655 5.725 1.00 94.69 114 TYR A O 1
ATOM 912 N N . PRO A 1 115 ? -5.917 5.757 6.756 1.00 91.81 115 PRO A N 1
ATOM 913 C CA . PRO A 1 115 ? -7.348 6.003 6.610 1.00 91.81 115 PRO A CA 1
ATOM 914 C C . PRO A 1 115 ? -7.818 7.278 7.305 1.00 91.81 115 PRO A C 1
ATOM 916 O O . PRO A 1 115 ? -8.592 7.988 6.677 1.00 91.81 115 PRO A O 1
ATOM 919 N N . LYS A 1 116 ? -7.325 7.556 8.533 1.00 85.25 116 LYS A N 1
ATOM 920 C CA . LYS A 1 116 ? -7.379 8.762 9.415 1.00 85.25 116 LYS A CA 1
ATOM 921 C C . LYS A 1 116 ? -8.640 9.646 9.477 1.00 85.25 116 LYS A C 1
ATOM 923 O O . LYS A 1 116 ? -8.808 10.334 10.480 1.00 85.25 116 LYS A O 1
ATOM 928 N N . LYS A 1 117 ? -9.473 9.706 8.447 1.00 79.81 117 LYS A N 1
ATOM 929 C CA . LYS A 1 117 ? -10.687 10.513 8.335 1.00 79.81 117 LYS A CA 1
ATOM 930 C C . LYS A 1 117 ? -11.839 9.918 9.132 1.00 79.81 117 LYS A C 1
ATOM 932 O O . LYS A 1 117 ? -12.536 10.657 9.813 1.00 79.81 117 LYS A O 1
ATOM 937 N N . GLU A 1 118 ? -12.003 8.601 9.085 1.00 88.25 118 GLU A N 1
ATOM 938 C CA . GLU A 1 118 ? -13.138 7.941 9.728 1.00 88.25 118 GLU A CA 1
ATOM 939 C C . GLU A 1 118 ? -12.855 7.590 11.184 1.00 88.25 118 GLU A C 1
ATOM 941 O O . GLU A 1 118 ? -11.782 7.086 11.532 1.00 88.25 118 GLU A O 1
ATOM 946 N N . VAL A 1 119 ? -13.867 7.825 12.015 1.00 91.06 119 VAL A N 1
ATOM 947 C CA . VAL A 1 119 ? -13.889 7.459 13.427 1.00 91.06 119 VAL A CA 1
ATOM 948 C C . VAL A 1 119 ? -15.101 6.565 13.651 1.00 91.06 119 VAL A C 1
ATOM 950 O O . VAL A 1 119 ? -16.244 6.993 13.498 1.00 91.06 119 VAL A O 1
ATOM 953 N N . PHE A 1 120 ? -14.854 5.314 14.018 1.00 90.12 120 PHE A N 1
ATOM 954 C CA . PHE A 1 120 ? -15.886 4.320 14.263 1.00 90.12 120 PHE A CA 1
ATOM 955 C C . PHE A 1 120 ? -16.361 4.426 15.715 1.00 90.12 120 PHE A C 1
ATOM 957 O O . PHE A 1 120 ? -15.576 4.197 16.632 1.00 90.12 120 PHE A O 1
ATOM 964 N N . LYS A 1 121 ? -17.630 4.784 15.936 1.00 89.94 121 LYS A N 1
ATOM 965 C CA . LYS A 1 121 ? -18.173 5.082 17.273 1.00 89.94 121 LYS A CA 1
ATOM 966 C C . LYS A 1 121 ? -19.265 4.099 17.684 1.00 89.94 121 LYS A C 1
ATOM 968 O O . LYS A 1 121 ? -20.118 3.764 16.860 1.00 89.94 121 LYS A O 1
ATOM 973 N N . ASP A 1 122 ? -19.261 3.694 18.951 1.00 85.12 122 ASP A N 1
ATOM 974 C CA . ASP A 1 122 ? -20.349 2.940 19.585 1.00 85.12 122 ASP A CA 1
ATOM 975 C C . ASP A 1 122 ? -20.291 3.060 21.114 1.00 85.12 122 ASP A C 1
ATOM 977 O O . ASP A 1 122 ? -19.217 2.983 21.702 1.00 85.12 122 ASP A O 1
ATOM 981 N N . GLY A 1 123 ? -21.434 3.269 21.771 1.00 80.19 123 GLY A N 1
ATOM 982 C CA . GLY A 1 123 ? -21.528 3.244 23.239 1.00 80.19 123 GLY A CA 1
ATOM 983 C C . GLY A 1 123 ? -20.597 4.202 24.001 1.00 80.19 123 GLY A C 1
ATOM 984 O O . GLY A 1 123 ? -20.308 3.958 25.168 1.00 80.19 123 GLY A O 1
ATOM 985 N N . GLY A 1 124 ? -20.105 5.275 23.368 1.00 87.06 124 GLY A N 1
ATOM 986 C CA . GLY A 1 124 ? -19.114 6.186 23.959 1.00 87.06 124 GLY A CA 1
ATOM 987 C C . GLY A 1 124 ? -17.655 5.737 23.803 1.00 87.06 124 GLY A C 1
ATOM 988 O O . GLY A 1 124 ? -16.768 6.377 24.359 1.00 87.06 124 GLY A O 1
ATOM 989 N N . VAL A 1 125 ? -17.395 4.683 23.035 1.00 92.19 125 VAL A N 1
ATOM 990 C CA . VAL A 1 125 ? -16.059 4.250 22.612 1.00 92.19 125 VAL A CA 1
ATOM 991 C C . VAL A 1 125 ? -15.855 4.643 21.155 1.00 92.19 125 VAL A C 1
ATOM 993 O O . VAL A 1 125 ? -16.767 4.522 20.333 1.00 92.19 125 VAL A O 1
ATOM 996 N N . GLU A 1 126 ? -14.664 5.128 20.828 1.00 94.62 126 GLU A N 1
ATOM 997 C CA . GLU A 1 126 ? -14.295 5.510 19.470 1.00 94.62 126 GLU A CA 1
ATOM 998 C C . GLU A 1 126 ? -13.019 4.789 19.048 1.00 94.62 126 GLU A C 1
ATOM 1000 O O . GLU A 1 126 ? -12.045 4.758 19.793 1.00 94.62 126 GLU A O 1
ATOM 1005 N N . PHE A 1 127 ? -13.023 4.236 17.839 1.00 94.25 127 PHE A N 1
ATOM 1006 C CA . PHE A 1 127 ? -11.869 3.609 17.211 1.00 94.25 127 PHE A CA 1
ATOM 1007 C C . PHE A 1 127 ? -11.499 4.371 15.947 1.00 94.25 127 PHE A C 1
ATOM 1009 O O . PHE A 1 127 ? -12.351 4.651 15.102 1.00 94.25 127 PHE A O 1
ATOM 1016 N N . LYS A 1 128 ? -10.214 4.657 15.772 1.00 95.69 128 LYS A N 1
ATOM 1017 C CA . LYS A 1 128 ? -9.690 5.345 14.596 1.00 95.69 128 LYS A CA 1
ATOM 1018 C C . LYS A 1 128 ? -8.446 4.633 14.087 1.00 95.69 128 LYS A C 1
ATOM 1020 O O . LYS A 1 128 ? -7.429 4.555 14.771 1.00 95.69 128 LYS A O 1
ATOM 1025 N N . ILE A 1 129 ? -8.516 4.123 12.858 1.00 95.19 129 ILE A N 1
ATOM 1026 C CA . ILE A 1 129 ? -7.381 3.463 12.205 1.00 95.19 129 ILE A CA 1
ATOM 1027 C C . ILE A 1 129 ? -6.458 4.550 11.645 1.00 95.19 129 ILE A C 1
ATOM 1029 O O . ILE A 1 129 ? -6.762 5.214 10.649 1.00 95.19 129 ILE A O 1
ATOM 1033 N N . MET A 1 130 ? -5.324 4.749 12.309 1.00 95.31 130 MET A N 1
ATOM 1034 C CA . MET A 1 130 ? -4.368 5.810 11.994 1.00 95.31 130 MET A CA 1
ATOM 1035 C C . MET A 1 130 ? -3.464 5.437 10.824 1.00 95.31 130 MET A C 1
ATOM 1037 O O . MET A 1 130 ? -3.155 6.282 9.980 1.00 95.31 130 MET A O 1
ATOM 1041 N N . SER A 1 131 ? -3.042 4.178 10.777 1.00 95.00 131 SER A N 1
ATOM 1042 C CA . SER A 1 131 ? -2.232 3.634 9.694 1.00 95.00 131 SER A CA 1
ATO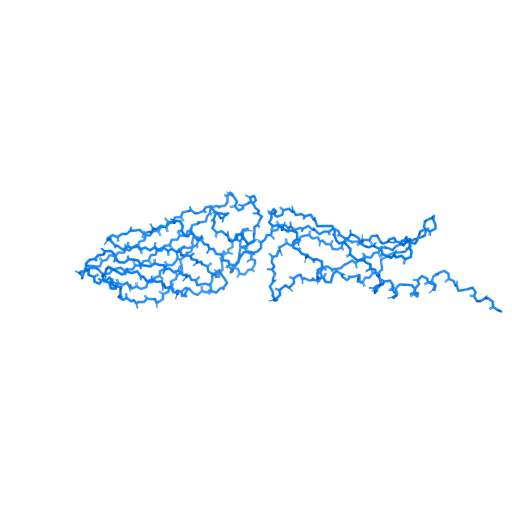M 1043 C C . SER A 1 131 ? -2.301 2.116 9.673 1.00 95.00 131 SER A C 1
ATOM 1045 O O . SER A 1 131 ? -2.434 1.505 10.731 1.00 95.00 131 SER A O 1
ATOM 1047 N N . VAL A 1 132 ? -2.109 1.523 8.501 1.00 93.75 132 VAL A N 1
ATOM 1048 C CA . VAL A 1 132 ? -1.968 0.078 8.312 1.00 93.75 132 VAL A CA 1
ATOM 1049 C C . VAL A 1 132 ? -0.697 -0.182 7.505 1.00 93.75 132 VAL A C 1
ATOM 1051 O O . VAL A 1 132 ? -0.599 0.278 6.369 1.00 93.75 132 VAL A O 1
ATOM 1054 N N . ASP A 1 133 ? 0.263 -0.910 8.072 1.00 92.56 133 ASP A N 1
ATOM 1055 C CA . ASP A 1 133 ? 1.430 -1.438 7.361 1.00 92.56 133 ASP A CA 1
ATOM 1056 C C . ASP A 1 133 ? 1.064 -2.789 6.744 1.00 92.56 133 ASP A C 1
ATOM 1058 O O . ASP A 1 133 ? 0.843 -3.791 7.430 1.00 92.56 133 ASP A O 1
ATOM 1062 N N . LEU A 1 134 ? 1.011 -2.805 5.415 1.00 89.38 134 LEU A N 1
ATOM 1063 C CA . LEU A 1 134 ? 0.604 -3.956 4.624 1.00 89.38 134 LEU A CA 1
ATOM 1064 C C . LEU A 1 134 ? 1.651 -5.077 4.636 1.00 89.38 134 LEU A C 1
ATOM 1066 O O . LEU A 1 134 ? 1.306 -6.239 4.427 1.00 89.38 134 LEU A O 1
ATOM 1070 N N . VAL A 1 135 ? 2.925 -4.750 4.870 1.00 86.25 135 VAL A N 1
ATOM 1071 C CA . VAL A 1 135 ? 4.035 -5.709 4.814 1.00 86.25 135 VAL A CA 1
ATOM 1072 C C . VAL A 1 135 ? 4.125 -6.495 6.112 1.00 86.25 135 VAL A C 1
ATOM 1074 O O . VAL A 1 135 ? 4.255 -7.721 6.083 1.00 86.25 135 VAL A O 1
ATOM 1077 N N . SER A 1 136 ? 4.094 -5.789 7.242 1.00 87.31 136 SER A N 1
ATOM 1078 C CA . SER A 1 136 ? 4.148 -6.414 8.564 1.00 87.31 136 SER A CA 1
ATOM 1079 C C . SER A 1 136 ? 2.781 -6.910 9.036 1.00 87.31 136 SER A C 1
ATOM 1081 O O . SER A 1 136 ? 2.731 -7.789 9.894 1.00 87.31 136 SER A O 1
ATOM 1083 N N . GLY A 1 137 ? 1.692 -6.404 8.447 1.00 89.38 137 GLY A N 1
ATOM 1084 C CA . GLY A 1 137 ? 0.334 -6.723 8.873 1.00 89.38 137 GLY A CA 1
ATOM 1085 C C . GLY A 1 137 ? -0.030 -6.060 10.199 1.00 89.38 137 GLY A C 1
ATOM 1086 O O . GLY A 1 137 ? -0.742 -6.633 11.025 1.00 89.38 137 GLY A O 1
ATOM 1087 N N . THR A 1 138 ? 0.516 -4.870 10.442 1.00 92.75 138 THR A N 1
ATOM 1088 C CA . THR A 1 138 ? 0.314 -4.127 11.688 1.00 92.75 138 THR A CA 1
ATOM 1089 C C . THR A 1 138 ? -0.506 -2.869 11.451 1.00 92.75 138 THR A C 1
ATOM 1091 O O . THR A 1 138 ? -0.506 -2.313 10.353 1.00 92.75 138 THR A O 1
ATOM 1094 N N . ALA A 1 139 ? -1.232 -2.412 12.468 1.00 94.50 139 ALA A N 1
ATOM 1095 C CA . ALA A 1 139 ? -1.956 -1.150 12.408 1.00 94.50 139 ALA A CA 1
ATOM 1096 C C . ALA A 1 139 ? -1.760 -0.327 13.678 1.00 94.50 139 ALA A C 1
ATOM 1098 O O . ALA A 1 139 ? -1.680 -0.869 14.778 1.00 94.50 139 ALA A O 1
ATOM 1099 N N . ASN A 1 140 ? -1.744 0.994 13.507 1.00 95.00 140 ASN A N 1
ATOM 1100 C CA . ASN A 1 140 ? -1.892 1.928 14.612 1.00 95.00 140 ASN A CA 1
ATOM 1101 C C . ASN A 1 140 ? -3.370 2.276 14.742 1.00 95.00 140 ASN A C 1
ATOM 1103 O O . ASN A 1 140 ? -3.966 2.796 13.794 1.00 95.00 140 ASN A O 1
ATOM 1107 N N . ILE A 1 141 ? -3.950 1.995 15.900 1.00 94.94 141 ILE A N 1
ATOM 1108 C CA . ILE A 1 141 ? -5.360 2.232 16.191 1.00 94.94 141 ILE A CA 1
ATOM 1109 C C . ILE A 1 141 ? -5.440 3.125 17.415 1.00 94.94 141 ILE A C 1
ATOM 1111 O O . ILE A 1 141 ? -4.956 2.782 18.487 1.00 94.94 141 ILE A O 1
ATOM 1115 N N . GLU A 1 142 ? -6.042 4.287 17.245 1.00 95.44 142 GLU A N 1
ATOM 1116 C CA . GLU A 1 142 ? -6.378 5.170 18.347 1.00 95.44 142 GLU A CA 1
ATOM 1117 C C . GLU A 1 142 ? -7.742 4.759 18.905 1.00 95.44 142 GLU A C 1
ATOM 1119 O O . GLU A 1 142 ? -8.700 4.577 18.149 1.00 95.44 142 GLU A O 1
ATOM 1124 N N . ILE A 1 143 ? -7.804 4.571 20.219 1.00 94.12 143 ILE A N 1
ATOM 1125 C CA . ILE A 1 143 ? -8.995 4.164 20.956 1.00 94.12 143 ILE A CA 1
ATOM 1126 C C . ILE A 1 143 ? -9.289 5.245 21.990 1.00 94.12 143 ILE A C 1
ATOM 1128 O O . ILE A 1 143 ? -8.441 5.535 22.836 1.00 94.12 143 ILE A O 1
ATOM 1132 N N . SER A 1 144 ? -10.486 5.820 21.937 1.00 95.31 144 SER A N 1
ATOM 1133 C CA . SER A 1 144 ? -10.955 6.820 22.898 1.00 95.31 144 SER A CA 1
ATOM 1134 C C . SER A 1 144 ? -12.113 6.256 23.708 1.00 95.31 144 SER A C 1
ATOM 1136 O O . SER A 1 144 ? -13.122 5.830 23.148 1.00 95.31 144 SER A O 1
ATOM 1138 N N . ASN A 1 145 ? -11.990 6.280 25.033 1.00 95.25 145 ASN A N 1
ATOM 1139 C CA . ASN A 1 145 ? -13.062 5.931 25.953 1.00 95.25 145 ASN A CA 1
ATOM 1140 C C . ASN A 1 145 ? -13.691 7.209 26.520 1.00 95.25 145 ASN A C 1
ATOM 1142 O O . ASN A 1 145 ? -13.187 7.807 27.469 1.00 95.25 145 ASN A O 1
ATOM 1146 N N . ASN A 1 146 ? -14.835 7.602 25.966 1.00 95.25 146 ASN A N 1
ATOM 1147 C CA . ASN A 1 146 ? -15.608 8.754 26.426 1.00 95.25 146 ASN A CA 1
ATOM 1148 C C . ASN A 1 146 ? -16.636 8.391 27.509 1.00 95.25 146 ASN A C 1
ATOM 1150 O O . ASN A 1 146 ? -17.398 9.263 27.942 1.00 95.25 146 ASN A O 1
ATOM 1154 N N . THR A 1 147 ? -16.674 7.143 27.974 1.00 93.19 147 THR A N 1
ATOM 1155 C CA . THR A 1 147 ? -17.561 6.715 29.060 1.00 93.19 147 THR A CA 1
ATOM 1156 C C . THR A 1 147 ? -17.031 7.177 30.425 1.00 93.19 147 THR A C 1
ATOM 1158 O O . THR A 1 147 ? -16.000 7.851 30.530 1.00 93.19 147 THR A O 1
ATOM 1161 N N . LYS A 1 148 ? -17.785 6.890 31.490 1.00 93.75 148 LYS A N 1
ATOM 1162 C CA . LYS A 1 148 ? -17.383 7.185 32.875 1.00 93.75 148 LYS A CA 1
ATOM 1163 C C . LYS A 1 148 ? -16.689 5.999 33.551 1.00 93.75 148 LYS A C 1
ATOM 1165 O O . LYS A 1 148 ? -16.267 6.138 34.695 1.00 93.75 148 LYS A O 1
ATOM 1170 N N . THR A 1 149 ? -16.562 4.867 32.867 1.00 93.38 149 THR A N 1
ATOM 1171 C CA . THR A 1 149 ? -16.041 3.616 33.424 1.00 93.38 149 THR A CA 1
ATOM 1172 C C . THR A 1 149 ? -14.983 3.000 32.518 1.00 93.38 149 THR A C 1
ATOM 1174 O O . THR A 1 149 ? -14.663 3.532 31.454 1.00 93.38 149 THR A O 1
ATOM 1177 N N . TYR A 1 150 ? -14.363 1.917 32.980 1.00 93.00 150 TYR A N 1
ATOM 1178 C CA . TYR A 1 150 ? -13.416 1.165 32.166 1.00 93.00 150 TYR A CA 1
ATOM 1179 C C . TYR A 1 150 ? -14.146 0.447 31.032 1.00 93.00 150 TYR A C 1
ATOM 1181 O O . TYR A 1 150 ? -15.265 -0.039 31.202 1.00 93.00 150 TYR A O 1
ATOM 1189 N N . VAL A 1 151 ? -13.482 0.378 29.884 1.00 91.38 151 VAL A N 1
ATOM 1190 C CA . VAL A 1 151 ? -13.932 -0.399 28.731 1.00 91.38 151 VAL A CA 1
ATOM 1191 C C . VAL A 1 151 ? -12.941 -1.525 28.538 1.00 91.38 151 VAL A C 1
ATOM 1193 O O . VAL A 1 151 ? -11.799 -1.275 28.156 1.00 91.38 151 VAL A O 1
ATOM 1196 N N . ASP A 1 152 ? -13.380 -2.754 28.771 1.00 90.25 152 ASP A N 1
ATOM 1197 C CA . ASP A 1 152 ? -12.583 -3.919 28.414 1.00 90.25 152 ASP A CA 1
ATOM 1198 C C . ASP A 1 152 ? -12.898 -4.291 26.972 1.00 90.25 152 ASP A C 1
ATOM 1200 O O . ASP A 1 152 ? -14.066 -4.375 26.581 1.00 90.25 152 ASP A O 1
ATOM 1204 N N . PHE A 1 153 ? -11.869 -4.560 26.180 1.00 87.44 153 PHE A N 1
ATOM 1205 C CA . PHE A 1 153 ? -12.053 -5.168 24.871 1.00 87.44 153 PHE A CA 1
ATOM 1206 C C . PHE A 1 153 ? -11.309 -6.500 24.789 1.00 87.44 153 PHE A C 1
ATOM 1208 O O . PHE A 1 153 ? -10.225 -6.677 25.347 1.00 87.44 153 PHE A O 1
ATOM 1215 N N . ASN A 1 154 ? -11.928 -7.470 24.118 1.00 85.69 154 ASN A N 1
ATOM 1216 C CA . ASN A 1 154 ? -11.423 -8.833 24.010 1.00 85.69 154 ASN A CA 1
ATOM 1217 C C . ASN A 1 154 ? -11.267 -9.230 22.544 1.00 85.69 154 ASN A C 1
ATOM 1219 O O . ASN A 1 154 ? -12.250 -9.529 21.857 1.00 85.69 154 ASN A O 1
ATOM 1223 N N . GLY A 1 155 ? -10.014 -9.257 22.095 1.00 85.50 155 GLY A N 1
ATOM 1224 C CA . GLY A 1 155 ? -9.647 -9.471 20.707 1.00 85.50 155 GLY A CA 1
ATOM 1225 C C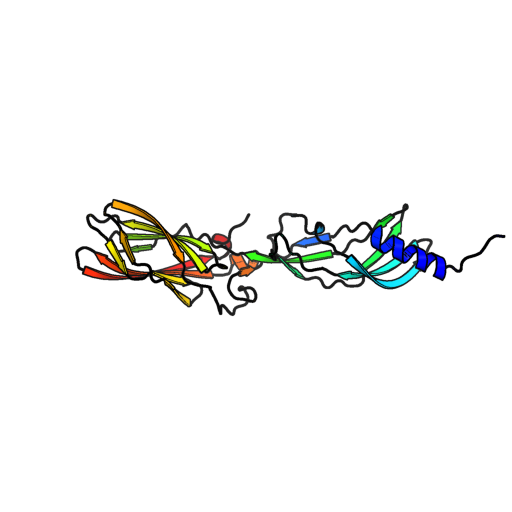 . GLY A 1 155 ? -9.956 -8.243 19.862 1.00 85.50 155 GLY A C 1
ATOM 1226 O O . GLY A 1 155 ? -10.954 -7.552 20.062 1.00 85.50 155 GLY A O 1
ATOM 1227 N N . LEU A 1 156 ? -9.114 -7.977 18.876 1.00 92.62 156 LEU A N 1
ATOM 1228 C CA . LEU A 1 156 ? -9.329 -6.891 17.933 1.00 92.62 156 LEU A CA 1
ATOM 1229 C C . LEU A 1 156 ? -9.174 -7.468 16.535 1.00 92.62 156 LEU A C 1
ATOM 1231 O O . LEU A 1 156 ? -8.229 -8.203 16.264 1.00 92.62 156 LEU A O 1
ATOM 1235 N N . SER A 1 157 ? -10.138 -7.204 15.660 1.00 94.00 157 SER A N 1
ATOM 1236 C CA . SER A 1 157 ? -10.097 -7.679 14.279 1.00 94.00 157 SER A CA 1
ATOM 1237 C C . SER A 1 157 ? -10.091 -6.513 13.309 1.00 94.00 157 SER A C 1
ATOM 1239 O O . SER A 1 157 ? -10.880 -5.582 13.459 1.00 94.00 157 SER A O 1
ATOM 1241 N N . LEU A 1 158 ? -9.217 -6.586 12.313 1.00 93.56 158 LEU A N 1
ATOM 1242 C CA . LEU A 1 158 ? -9.150 -5.670 11.188 1.00 93.56 158 LEU A CA 1
ATOM 1243 C C . LEU A 1 158 ? -9.873 -6.307 10.002 1.00 93.56 158 LEU A C 1
ATOM 1245 O O . LEU A 1 158 ? -9.499 -7.386 9.540 1.00 93.56 158 LEU A O 1
ATOM 1249 N N . HIS A 1 159 ? -10.892 -5.622 9.503 1.00 91.88 159 HIS A N 1
ATOM 1250 C CA . HIS A 1 159 ? -11.557 -5.955 8.248 1.00 91.88 159 HIS A CA 1
ATOM 1251 C C . HIS A 1 159 ? -10.832 -5.194 7.151 1.00 91.88 159 HIS A C 1
ATOM 1253 O O . HIS A 1 159 ? -10.718 -3.974 7.230 1.00 91.88 159 HIS A O 1
ATOM 1259 N N . PHE A 1 160 ? -10.280 -5.898 6.172 1.00 88.19 160 PHE A N 1
ATOM 1260 C CA . PHE A 1 160 ? -9.475 -5.294 5.120 1.00 88.19 160 PHE A CA 1
ATOM 1261 C C . PHE A 1 160 ? -9.670 -6.042 3.805 1.00 88.19 160 PHE A C 1
ATOM 1263 O O . PHE A 1 160 ? -9.393 -7.238 3.719 1.00 88.19 160 PHE A O 1
ATOM 1270 N N . GLY A 1 161 ? -10.161 -5.338 2.780 1.00 79.94 161 GLY A N 1
ATOM 1271 C CA . GLY A 1 161 ? -10.319 -5.874 1.424 1.00 79.94 161 GLY A CA 1
ATOM 1272 C C . GLY A 1 161 ? -11.121 -7.182 1.357 1.00 79.94 161 GLY A C 1
ATOM 1273 O O . GLY A 1 161 ? -10.730 -8.104 0.644 1.00 79.94 161 GLY A O 1
ATOM 1274 N N . GLY A 1 162 ? -12.204 -7.283 2.137 1.00 79.31 162 GLY A N 1
ATOM 1275 C CA . GLY A 1 162 ? -13.068 -8.469 2.202 1.00 79.31 162 GLY A CA 1
ATOM 1276 C C . GLY A 1 162 ? -12.522 -9.627 3.047 1.00 79.31 162 GLY A C 1
ATOM 1277 O O . GLY A 1 162 ? -13.091 -10.716 3.030 1.00 79.31 162 GLY A O 1
ATOM 1278 N N . LYS A 1 163 ? -11.423 -9.421 3.783 1.00 86.12 163 LYS A N 1
ATOM 1279 C CA . LYS A 1 163 ? -10.862 -10.393 4.730 1.00 86.12 163 LYS A CA 1
ATOM 1280 C C . LYS A 1 163 ? -10.886 -9.867 6.156 1.00 86.12 163 LYS A C 1
ATOM 1282 O O . LYS A 1 163 ? -10.844 -8.662 6.379 1.00 86.12 163 LYS A O 1
ATOM 1287 N N . VAL A 1 164 ? -10.880 -10.793 7.112 1.00 89.69 164 VAL A N 1
ATOM 1288 C CA . VAL A 1 164 ? -10.810 -10.494 8.544 1.00 89.69 164 VAL A CA 1
ATOM 1289 C C . VAL A 1 164 ? -9.492 -11.014 9.097 1.00 89.69 164 VAL A C 1
ATOM 1291 O O . VAL A 1 164 ? -9.183 -12.198 8.964 1.00 89.69 164 VAL A O 1
ATOM 1294 N N . PHE A 1 165 ? -8.729 -10.132 9.732 1.00 89.94 165 PHE A N 1
ATOM 1295 C CA . PHE A 1 165 ? -7.498 -10.469 10.434 1.00 89.94 165 PHE A CA 1
ATOM 1296 C C . PHE A 1 165 ? -7.707 -10.247 11.921 1.00 89.94 165 PHE A C 1
ATOM 1298 O O . PHE A 1 165 ? -8.201 -9.197 12.316 1.00 89.94 165 PHE A O 1
ATOM 1305 N N . VAL A 1 166 ? -7.350 -11.225 12.7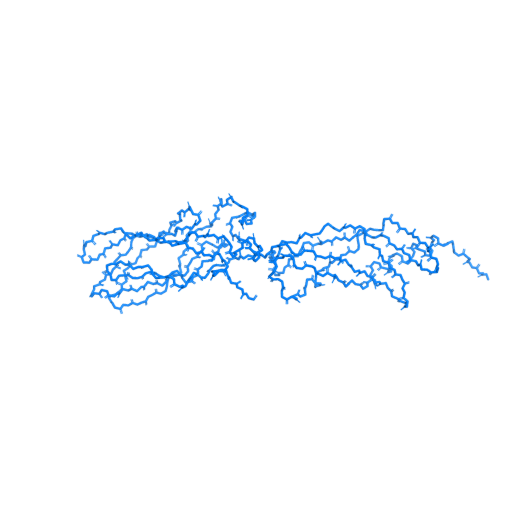46 1.00 91.25 166 VAL A N 1
ATOM 1306 C CA . VAL A 1 166 ? -7.656 -11.216 14.180 1.00 91.25 166 VAL A CA 1
ATOM 1307 C C . VAL A 1 166 ? -6.359 -11.141 14.970 1.00 91.25 166 VAL A C 1
ATOM 1309 O O . VAL A 1 166 ? -5.468 -11.967 14.785 1.00 91.25 166 VAL A O 1
ATOM 1312 N N . ALA A 1 167 ? -6.271 -10.170 15.870 1.00 90.81 167 ALA A N 1
ATOM 1313 C CA . ALA A 1 167 ? -5.209 -10.047 16.851 1.00 90.81 167 ALA A CA 1
ATOM 1314 C C . ALA A 1 167 ? -5.726 -10.457 18.235 1.00 90.81 167 ALA A C 1
ATOM 1316 O O . ALA A 1 167 ? -6.822 -10.068 18.657 1.00 90.81 167 ALA A O 1
ATOM 1317 N N . SER A 1 168 ? -4.909 -11.219 18.964 1.00 83.38 168 SER A N 1
ATOM 1318 C CA . SER A 1 168 ? -5.123 -11.481 20.388 1.00 83.38 168 SER A CA 1
ATOM 1319 C C . SER A 1 168 ? -4.672 -10.265 21.199 1.00 83.38 168 SER A C 1
ATOM 1321 O O . SER A 1 168 ? -3.647 -10.314 21.874 1.00 83.38 168 SER A O 1
ATOM 1323 N N . ASP A 1 169 ? -5.431 -9.178 21.103 1.00 80.69 169 ASP A N 1
ATOM 1324 C CA . ASP A 1 169 ? -5.242 -7.974 21.909 1.00 80.69 169 ASP A CA 1
ATOM 1325 C C . ASP A 1 169 ? -6.310 -7.917 23.008 1.00 80.69 169 ASP A C 1
ATOM 1327 O O . ASP A 1 169 ? -7.489 -8.183 22.750 1.00 80.69 169 ASP A O 1
ATOM 1331 N N . LYS A 1 170 ? -5.898 -7.643 24.244 1.00 84.31 170 LYS A N 1
ATOM 1332 C CA . LYS A 1 170 ? -6.792 -7.571 25.405 1.00 84.31 170 LYS A CA 1
ATOM 1333 C C . LYS A 1 170 ? -6.303 -6.479 26.328 1.00 84.31 170 LYS A C 1
ATOM 1335 O O . LYS A 1 170 ? -5.219 -6.600 26.892 1.00 84.31 170 LYS A O 1
ATOM 1340 N N . GLU A 1 171 ? -7.121 -5.458 26.534 1.00 81.94 171 GLU A N 1
ATOM 1341 C CA . GLU A 1 171 ? -6.807 -4.438 27.522 1.00 81.94 171 GLU A CA 1
ATOM 1342 C C . GLU A 1 171 ? -8.059 -3.725 28.026 1.00 81.94 171 GLU A C 1
ATOM 1344 O O . GLU A 1 171 ? -9.087 -3.670 27.348 1.00 81.94 171 GLU A O 1
ATOM 1349 N N . ALA A 1 172 ? -7.936 -3.161 29.223 1.00 89.12 172 ALA A N 1
ATOM 1350 C CA . ALA A 1 172 ? -8.898 -2.234 29.788 1.00 89.12 172 ALA A CA 1
ATOM 1351 C C . ALA A 1 172 ? -8.482 -0.802 29.426 1.00 89.12 172 ALA A C 1
ATOM 1353 O O . ALA A 1 172 ? -7.369 -0.377 29.739 1.00 89.12 172 ALA A O 1
ATOM 1354 N N . ILE A 1 173 ? -9.369 -0.042 28.789 1.00 91.38 173 ILE A N 1
ATOM 1355 C CA . ILE A 1 173 ? -9.160 1.381 28.511 1.00 91.38 173 ILE A CA 1
ATOM 1356 C C . ILE A 1 173 ? -9.763 2.207 29.654 1.00 91.38 173 ILE A C 1
ATOM 1358 O O . ILE A 1 173 ? -10.978 2.123 29.877 1.00 91.38 173 ILE A O 1
ATOM 1362 N N . PRO A 1 174 ? -8.968 3.033 30.362 1.00 94.12 174 PRO A N 1
ATOM 1363 C CA . PRO A 1 174 ? -9.466 3.877 31.444 1.00 94.12 174 PRO A CA 1
ATOM 1364 C C . PRO A 1 174 ? -10.571 4.845 31.001 1.00 94.12 174 PRO A C 1
ATOM 1366 O O . PRO A 1 174 ? -10.600 5.254 29.835 1.00 94.12 174 PRO A O 1
ATOM 1369 N N . PRO A 1 175 ? -11.466 5.261 31.912 1.00 95.19 175 PRO A N 1
ATOM 1370 C CA . PRO A 1 175 ? -12.477 6.267 31.608 1.00 95.19 175 PRO A CA 1
ATOM 1371 C C . PRO A 1 175 ? -11.838 7.586 31.177 1.00 95.19 175 PRO A C 1
ATOM 1373 O O . PRO A 1 175 ? -10.809 7.989 31.717 1.00 95.19 175 PRO A O 1
ATOM 1376 N N . LYS A 1 176 ? -12.482 8.286 30.237 1.00 95.69 176 LYS A N 1
ATOM 1377 C CA . LYS A 1 176 ? -12.046 9.604 29.738 1.00 95.69 176 LYS A CA 1
ATOM 1378 C C . LYS A 1 176 ? -10.598 9.621 29.240 1.00 95.69 176 LYS A C 1
ATOM 1380 O O . LYS A 1 176 ? -9.901 10.619 29.398 1.00 95.69 176 LYS A O 1
ATOM 1385 N N . SER A 1 177 ? -10.156 8.519 28.641 1.00 96.12 177 SER A N 1
ATOM 1386 C CA . SER A 1 177 ? -8.797 8.374 28.127 1.00 96.12 177 SER A CA 1
ATOM 1387 C C . SER A 1 177 ? -8.775 8.160 26.617 1.00 96.12 177 SER A C 1
ATOM 1389 O O . SER A 1 177 ? -9.769 7.768 26.003 1.00 96.12 177 SER A O 1
ATOM 1391 N N . GLN A 1 178 ? -7.612 8.426 26.033 1.00 95.94 178 GLN A N 1
ATOM 1392 C CA . GLN A 1 178 ? -7.289 8.158 24.640 1.00 95.94 178 GLN A CA 1
ATOM 1393 C C . GLN A 1 178 ? -5.959 7.409 24.609 1.00 95.94 178 GLN A C 1
ATOM 1395 O O . GLN A 1 178 ? -5.016 7.775 25.309 1.00 95.94 178 GLN A O 1
ATOM 1400 N N . THR A 1 179 ? -5.876 6.331 23.837 1.00 93.12 179 THR A N 1
ATOM 1401 C CA . THR A 1 179 ? -4.677 5.490 23.747 1.00 93.12 179 THR A CA 1
ATOM 1402 C C . THR A 1 179 ? -4.424 5.104 22.301 1.00 93.12 179 THR A C 1
ATOM 1404 O O . THR A 1 179 ? -5.349 4.744 21.580 1.00 93.12 179 THR A O 1
ATOM 1407 N N . VAL A 1 180 ? -3.164 5.158 21.869 1.00 93.62 180 VAL A N 1
ATOM 1408 C CA . VAL A 1 180 ? -2.749 4.646 20.558 1.00 93.62 180 VAL A CA 1
ATOM 1409 C C . VAL A 1 180 ? -2.148 3.262 20.742 1.00 93.62 180 VAL A C 1
ATOM 1411 O O . VAL A 1 180 ? -1.224 3.069 21.529 1.00 93.62 180 VAL A O 1
ATOM 1414 N N . ARG A 1 181 ? -2.676 2.299 19.995 1.00 91.38 181 ARG A N 1
ATOM 1415 C CA . ARG A 1 181 ? -2.266 0.902 20.005 1.00 91.38 181 ARG A CA 1
ATOM 1416 C C . ARG A 1 181 ? -1.562 0.532 18.724 1.00 91.38 181 ARG A C 1
ATOM 1418 O O . ARG A 1 181 ? -2.104 0.749 17.645 1.00 91.38 181 ARG A O 1
ATOM 1425 N N . TYR A 1 182 ? -0.408 -0.101 18.865 1.00 93.06 182 TYR A N 1
ATOM 1426 C CA . TYR A 1 182 ? 0.242 -0.810 17.777 1.00 93.06 182 TYR A CA 1
ATOM 1427 C C . TYR A 1 182 ? -0.177 -2.279 17.834 1.00 93.06 182 TYR A C 1
ATOM 1429 O O . TYR A 1 182 ? 0.259 -3.021 18.712 1.00 93.06 182 TYR A O 1
ATOM 1437 N N . VAL A 1 183 ? -1.055 -2.686 16.920 1.00 93.81 183 VAL A N 1
ATOM 1438 C CA . VAL A 1 183 ? -1.651 -4.026 16.901 1.00 93.81 183 VAL A CA 1
ATOM 1439 C C . VAL A 1 183 ? -1.085 -4.815 15.730 1.00 93.81 183 VAL A C 1
ATOM 1441 O O . VAL A 1 183 ? -1.099 -4.347 14.591 1.00 93.81 183 VAL A O 1
ATOM 1444 N N . ASN A 1 184 ? -0.599 -6.026 16.002 1.00 93.19 184 ASN A N 1
ATOM 1445 C CA . ASN A 1 184 ? -0.130 -6.951 14.977 1.00 93.19 184 ASN A CA 1
ATOM 1446 C C . ASN A 1 184 ? -1.211 -7.991 14.666 1.00 93.19 184 ASN A C 1
ATOM 1448 O O . ASN A 1 184 ? -1.559 -8.804 15.520 1.00 93.19 184 ASN A O 1
ATOM 1452 N N . PHE A 1 185 ? -1.715 -7.971 13.435 1.00 90.19 185 PHE A N 1
ATOM 1453 C CA . PHE A 1 185 ? -2.744 -8.887 12.943 1.00 90.19 185 PHE A CA 1
ATOM 1454 C C . PHE A 1 185 ? -2.173 -10.066 12.147 1.00 90.19 185 PHE A C 1
ATOM 1456 O O . PHE A 1 185 ? -2.922 -10.876 11.598 1.00 90.19 185 PHE A O 1
ATOM 1463 N N . GLY A 1 186 ? -0.846 -10.164 12.069 1.00 84.69 186 GLY A N 1
ATOM 1464 C CA . GLY A 1 186 ? -0.149 -11.102 11.209 1.00 84.69 186 GLY A CA 1
ATOM 1465 C C . GLY A 1 186 ? -0.158 -10.669 9.745 1.00 84.69 186 GLY A C 1
ATOM 1466 O O . GLY A 1 186 ? -0.861 -9.755 9.322 1.00 84.69 186 GLY A O 1
ATOM 1467 N N . LYS A 1 187 ? 0.663 -11.344 8.942 1.00 80.19 187 LYS A N 1
ATOM 1468 C CA . LYS A 1 187 ? 0.872 -10.977 7.540 1.00 80.19 187 LYS A CA 1
ATOM 1469 C C . LYS A 1 187 ? -0.406 -11.121 6.711 1.00 80.19 187 LYS A C 1
ATOM 1471 O O . LYS A 1 187 ? -1.078 -12.152 6.731 1.00 80.19 187 LYS A O 1
ATOM 1476 N N . PHE A 1 188 ? -0.657 -10.112 5.888 1.00 76.81 188 PHE A N 1
ATOM 1477 C CA . PHE A 1 188 ? -1.786 -10.027 4.969 1.00 76.81 188 PHE A CA 1
ATOM 1478 C C . PHE A 1 188 ? -1.598 -10.909 3.725 1.00 76.81 188 PHE A C 1
ATOM 1480 O O . PHE A 1 188 ? -1.380 -10.436 2.614 1.00 76.81 188 PHE A O 1
ATOM 1487 N N . TYR A 1 189 ? -1.648 -12.230 3.895 1.00 66.94 189 TYR A N 1
ATOM 1488 C CA . TYR A 1 189 ? -1.510 -13.165 2.778 1.00 66.94 189 TYR A CA 1
ATOM 1489 C C . TYR A 1 189 ? -2.823 -13.401 2.007 1.00 66.94 189 TYR A C 1
ATOM 1491 O O . TYR A 1 189 ? -3.940 -13.355 2.533 1.00 66.94 189 TYR A O 1
ATOM 1499 N N . GLY A 1 190 ? -2.679 -13.718 0.718 1.00 60.44 190 GLY A N 1
ATOM 1500 C CA . GLY A 1 190 ? -3.767 -14.227 -0.120 1.00 60.44 190 GLY A CA 1
ATOM 1501 C C . GLY A 1 190 ? -4.742 -13.174 -0.646 1.00 60.44 190 GLY A C 1
ATOM 1502 O O . GLY A 1 190 ? -5.876 -13.522 -0.963 1.00 60.44 190 GLY A O 1
ATOM 1503 N N . PHE A 1 191 ? -4.357 -11.902 -0.700 1.00 66.19 191 PHE A N 1
ATOM 1504 C CA . PHE A 1 191 ? -5.064 -10.946 -1.541 1.00 66.19 191 PHE A CA 1
ATOM 1505 C C . PHE A 1 191 ? -4.779 -11.273 -3.012 1.00 66.19 191 PHE A C 1
ATOM 1507 O O . PHE A 1 191 ? -3.655 -11.090 -3.476 1.00 66.19 191 PHE A O 1
ATOM 1514 N N . SER A 1 192 ? -5.772 -11.800 -3.729 1.00 56.09 192 SER A N 1
ATOM 1515 C CA . SER A 1 192 ? -5.672 -12.088 -5.163 1.00 56.09 192 SER A CA 1
ATOM 1516 C C . SER A 1 192 ? -6.663 -11.222 -5.936 1.00 56.09 192 SER A C 1
ATOM 1518 O O . SER A 1 192 ? -7.795 -11.624 -6.191 1.00 56.09 192 SER A O 1
ATOM 1520 N N . ASN A 1 193 ? -6.238 -10.011 -6.279 1.00 68.00 193 ASN A N 1
ATOM 1521 C CA . ASN A 1 193 ? -6.892 -9.181 -7.286 1.00 68.00 193 ASN A CA 1
ATOM 1522 C C . ASN A 1 193 ? -5.825 -8.337 -8.012 1.00 68.00 193 ASN A C 1
ATOM 1524 O O . ASN A 1 193 ? -4.647 -8.379 -7.653 1.00 68.00 193 ASN A O 1
ATOM 1528 N N . GLU A 1 194 ? -6.232 -7.568 -9.020 1.00 66.06 194 GLU A N 1
ATOM 1529 C CA . GLU A 1 194 ? -5.322 -6.833 -9.912 1.00 66.06 194 GLU A CA 1
ATOM 1530 C C . GLU A 1 194 ? -4.500 -5.710 -9.247 1.00 66.06 194 GLU A C 1
ATOM 1532 O O . GLU A 1 194 ? -3.478 -5.288 -9.803 1.00 66.06 194 GLU A O 1
ATOM 1537 N N . ILE A 1 195 ? -4.930 -5.206 -8.082 1.00 81.25 195 ILE A N 1
ATOM 1538 C CA . ILE A 1 195 ? -4.248 -4.106 -7.378 1.00 81.25 195 ILE A CA 1
ATOM 1539 C C . ILE A 1 195 ? -3.253 -4.601 -6.325 1.00 81.25 195 ILE A C 1
ATOM 1541 O O . ILE A 1 195 ? -2.343 -3.862 -5.945 1.00 81.25 195 ILE A O 1
ATOM 1545 N N . PHE A 1 196 ? -3.384 -5.839 -5.844 1.00 80.25 196 PHE A N 1
ATOM 1546 C CA . PHE A 1 196 ? -2.440 -6.400 -4.883 1.00 80.25 196 PHE A CA 1
ATOM 1547 C C . PHE A 1 196 ? -1.217 -6.964 -5.605 1.00 80.25 196 PHE A C 1
ATOM 1549 O O . PHE A 1 196 ? -1.305 -7.800 -6.501 1.00 80.25 196 PHE A O 1
ATOM 1556 N N . TYR A 1 197 ? -0.041 -6.482 -5.212 1.00 75.75 197 TYR A N 1
ATOM 1557 C CA . TYR A 1 197 ? 1.219 -6.885 -5.824 1.00 75.75 197 TYR A CA 1
ATOM 1558 C C . TYR A 1 197 ? 1.629 -8.280 -5.331 1.00 75.75 197 TYR A C 1
ATOM 1560 O O . TYR A 1 197 ? 1.463 -8.587 -4.148 1.00 75.75 197 TYR A O 1
ATOM 1568 N N . ALA A 1 198 ? 2.185 -9.105 -6.230 1.00 57.69 198 ALA A N 1
ATOM 1569 C CA . ALA A 1 198 ? 2.564 -10.501 -5.987 1.00 57.69 198 ALA A CA 1
ATOM 1570 C C . ALA A 1 198 ? 3.142 -10.725 -4.571 1.00 57.69 198 ALA A C 1
ATOM 1572 O O . ALA A 1 198 ? 4.218 -10.218 -4.243 1.00 57.69 198 ALA A O 1
ATOM 1573 N N . GLY A 1 199 ? 2.405 -11.462 -3.727 1.00 58.75 199 GLY A N 1
ATOM 1574 C CA . GLY A 1 199 ? 2.782 -11.745 -2.334 1.00 58.75 199 GLY A CA 1
ATOM 1575 C C . GLY A 1 199 ? 1.971 -11.037 -1.233 1.00 58.75 199 GLY A C 1
ATOM 1576 O O . GLY A 1 199 ? 2.341 -11.156 -0.068 1.00 58.75 199 GLY A O 1
ATOM 1577 N N . GLY A 1 200 ? 0.874 -10.337 -1.550 1.00 64.12 200 GLY A N 1
ATOM 1578 C CA . GLY A 1 200 ? -0.214 -9.987 -0.611 1.00 64.12 200 GLY A CA 1
ATOM 1579 C C . GLY A 1 200 ? 0.025 -8.834 0.376 1.00 64.12 200 GLY A C 1
ATOM 1580 O O . GLY A 1 200 ? -0.933 -8.223 0.828 1.00 64.12 200 GLY A O 1
ATOM 1581 N N . GLY A 1 201 ? 1.270 -8.455 0.657 1.00 77.50 201 GLY A N 1
ATOM 1582 C CA . GLY A 1 201 ? 1.585 -7.396 1.628 1.00 77.50 201 GLY A CA 1
ATOM 1583 C C . GLY A 1 201 ? 1.849 -6.007 1.041 1.00 77.50 201 GLY A C 1
ATOM 1584 O O . GLY A 1 201 ? 2.548 -5.211 1.666 1.00 77.50 201 GLY A O 1
ATOM 1585 N N . ARG A 1 202 ? 1.431 -5.735 -0.204 1.00 87.62 202 ARG A N 1
ATOM 1586 C CA . ARG A 1 202 ? 1.680 -4.469 -0.925 1.00 87.62 202 ARG A CA 1
ATOM 1587 C C . ARG A 1 202 ? 0.604 -4.217 -1.978 1.00 87.62 202 ARG A C 1
ATOM 1589 O O . ARG A 1 202 ? 0.082 -5.164 -2.563 1.00 87.62 202 ARG A O 1
ATOM 1596 N N . ILE A 1 203 ? 0.352 -2.951 -2.285 1.00 90.00 203 ILE A N 1
ATOM 1597 C CA . ILE A 1 203 ? -0.553 -2.529 -3.362 1.00 90.00 203 ILE A CA 1
ATOM 1598 C C . ILE A 1 203 ? 0.282 -1.952 -4.504 1.00 90.00 203 ILE A C 1
ATOM 1600 O O . ILE A 1 203 ? 1.114 -1.084 -4.268 1.00 90.00 203 ILE A O 1
ATOM 1604 N N . ALA A 1 204 ? 0.069 -2.421 -5.731 1.00 89.44 204 ALA A N 1
ATOM 1605 C CA . ALA A 1 204 ? 0.623 -1.820 -6.938 1.00 89.44 204 ALA A CA 1
ATOM 1606 C C . ALA A 1 204 ? -0.514 -1.237 -7.777 1.00 89.44 204 ALA A C 1
ATOM 1608 O O . ALA A 1 204 ? -1.346 -1.975 -8.302 1.00 89.44 204 ALA A O 1
ATOM 1609 N N . THR A 1 205 ? -0.527 0.085 -7.941 1.00 92.50 205 THR A N 1
ATOM 1610 C CA . THR A 1 205 ? -1.568 0.788 -8.703 1.00 92.50 205 THR A CA 1
ATOM 1611 C C . THR A 1 205 ? -1.015 2.027 -9.407 1.00 92.50 205 THR A C 1
ATOM 1613 O O . THR A 1 205 ? -0.026 2.616 -8.965 1.00 92.50 205 THR A O 1
ATOM 1616 N N . ASP A 1 206 ? -1.647 2.415 -10.511 1.00 92.50 206 ASP A N 1
ATOM 1617 C CA . ASP A 1 206 ? -1.532 3.750 -11.102 1.00 92.50 206 ASP A CA 1
ATOM 1618 C C . ASP A 1 206 ? -2.548 4.713 -10.458 1.00 92.50 206 ASP A C 1
ATOM 1620 O O . ASP A 1 206 ? -3.435 4.294 -9.700 1.00 92.50 206 ASP A O 1
ATOM 1624 N N . LYS A 1 207 ? -2.392 6.013 -10.728 1.00 92.88 207 LYS A N 1
ATOM 1625 C CA . LYS A 1 207 ? -3.175 7.089 -10.112 1.00 92.88 207 LYS A CA 1
ATOM 1626 C C . LYS A 1 207 ? -4.637 7.068 -10.532 1.00 92.88 207 LYS A C 1
ATOM 1628 O O . LYS A 1 207 ? -5.501 7.314 -9.692 1.00 92.88 207 LYS A O 1
ATOM 1633 N N . LYS A 1 208 ? -4.924 6.724 -11.789 1.00 94.12 208 LYS A N 1
ATOM 1634 C CA . LYS A 1 208 ? -6.291 6.640 -12.315 1.00 94.12 208 LYS A CA 1
ATOM 1635 C C . LYS A 1 208 ? -7.048 5.493 -11.643 1.00 94.12 208 LYS A C 1
ATOM 1637 O O . LYS A 1 208 ? -8.125 5.711 -11.097 1.00 94.12 208 LYS A O 1
ATOM 1642 N N . THR A 1 209 ? -6.453 4.305 -11.602 1.00 93.62 209 THR A N 1
ATOM 1643 C CA . THR A 1 209 ? -7.012 3.124 -10.935 1.00 93.62 209 THR A CA 1
ATOM 1644 C C . THR A 1 209 ? -7.202 3.376 -9.440 1.00 93.62 209 THR A C 1
ATOM 1646 O O . THR A 1 209 ? -8.245 3.033 -8.885 1.00 93.62 209 THR A O 1
ATOM 1649 N N . ALA A 1 210 ? -6.257 4.044 -8.769 1.00 94.19 210 ALA A N 1
ATOM 1650 C CA . ALA A 1 210 ? -6.391 4.374 -7.350 1.00 94.19 210 ALA A CA 1
ATOM 1651 C C . ALA A 1 210 ? -7.555 5.339 -7.057 1.00 94.19 210 ALA A C 1
ATOM 1653 O O . ALA A 1 210 ? -8.164 5.257 -5.990 1.00 94.19 210 ALA A O 1
ATOM 1654 N N . GLN A 1 211 ? -7.871 6.251 -7.980 1.00 95.44 211 GLN A N 1
ATOM 1655 C CA . GLN A 1 211 ? -8.984 7.195 -7.838 1.00 95.44 211 GLN A CA 1
ATOM 1656 C C . GLN A 1 211 ? -10.357 6.531 -7.991 1.00 95.44 211 GLN A C 1
ATOM 1658 O O . GLN A 1 211 ? -11.327 7.025 -7.423 1.00 95.44 211 GLN A O 1
ATOM 1663 N N . SER A 1 212 ? -10.448 5.416 -8.721 1.00 94.25 212 SER A N 1
ATOM 1664 C CA . SER A 1 212 ? -11.701 4.677 -8.928 1.00 94.25 212 SER A CA 1
ATOM 1665 C C . SER A 1 212 ? -11.839 3.421 -8.065 1.00 94.25 212 SER A C 1
ATOM 1667 O O . SER A 1 212 ? -12.901 2.804 -8.055 1.00 94.25 212 SER A O 1
ATOM 1669 N N . THR A 1 213 ? -10.785 3.007 -7.360 1.00 92.75 213 THR A N 1
ATOM 1670 C CA . THR A 1 213 ? -10.806 1.781 -6.554 1.00 92.75 213 THR A CA 1
ATOM 1671 C C . THR A 1 213 ? -11.304 2.059 -5.144 1.00 92.75 213 THR A C 1
ATOM 1673 O O . THR A 1 213 ? -10.705 2.848 -4.411 1.00 92.75 213 THR A O 1
ATOM 1676 N N . MET A 1 214 ? -12.363 1.352 -4.750 1.00 92.44 214 MET A N 1
ATOM 1677 C CA . MET A 1 214 ? -12.856 1.325 -3.375 1.00 92.44 214 MET A CA 1
ATOM 1678 C C . MET A 1 214 ? -12.195 0.192 -2.593 1.00 92.44 214 MET A C 1
ATOM 1680 O O . MET A 1 214 ? -12.067 -0.930 -3.082 1.00 92.44 214 MET A O 1
ATOM 1684 N N . LEU A 1 215 ? -11.803 0.482 -1.358 1.00 90.06 215 LEU A N 1
ATOM 1685 C CA . LEU A 1 215 ? -11.208 -0.468 -0.433 1.00 90.06 215 LEU A CA 1
ATOM 1686 C C . LEU A 1 215 ? -11.961 -0.420 0.891 1.00 90.06 215 LEU A C 1
ATOM 1688 O O . LEU A 1 215 ? -12.044 0.628 1.529 1.00 90.06 215 LEU A O 1
ATOM 1692 N N . GLU A 1 216 ? -12.499 -1.559 1.308 1.00 91.00 216 GLU A N 1
ATOM 1693 C CA . GLU A 1 216 ? -13.139 -1.674 2.612 1.00 91.00 216 GLU A CA 1
ATOM 1694 C C . GLU A 1 216 ? -12.086 -1.833 3.712 1.00 91.00 216 GLU A C 1
ATOM 1696 O O . GLU A 1 216 ? -11.201 -2.693 3.628 1.00 91.00 216 GLU A O 1
ATOM 1701 N N . LEU A 1 217 ? -12.209 -1.000 4.741 1.00 92.25 217 LEU A N 1
ATOM 1702 C CA . LEU A 1 217 ? -11.463 -1.084 5.987 1.00 92.25 217 LEU A CA 1
ATOM 1703 C C . LEU A 1 217 ? -12.437 -0.958 7.156 1.00 92.25 217 LEU A C 1
ATOM 1705 O O . LEU A 1 217 ? -13.345 -0.128 7.144 1.00 92.25 217 LEU A O 1
ATOM 1709 N N . GLY 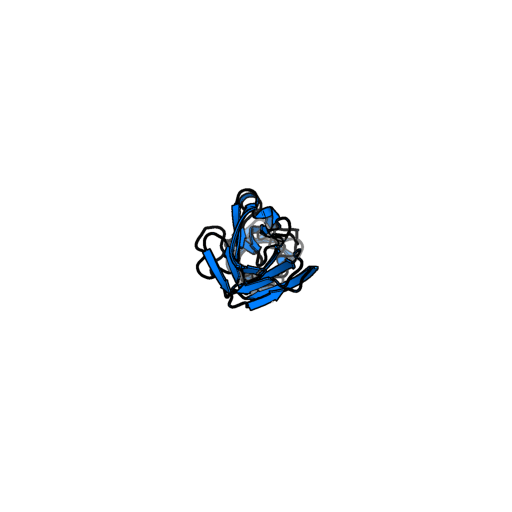A 1 218 ? -12.241 -1.759 8.189 1.00 92.94 218 GLY A N 1
ATOM 1710 C CA . GLY A 1 218 ? -13.102 -1.743 9.359 1.00 92.94 218 GLY A CA 1
ATOM 1711 C C . GLY A 1 218 ? -12.469 -2.414 10.553 1.00 92.94 218 GLY A C 1
ATOM 1712 O O . GLY A 1 218 ? -11.382 -2.983 10.477 1.00 92.94 218 GLY A O 1
ATOM 1713 N N . ILE A 1 219 ? -13.170 -2.350 11.671 1.00 94.19 219 ILE A N 1
ATOM 1714 C CA . ILE A 1 219 ? -12.706 -2.888 12.938 1.00 94.19 219 ILE A CA 1
ATOM 1715 C C . ILE A 1 219 ? -13.859 -3.575 13.660 1.00 94.19 219 ILE A C 1
ATOM 1717 O O . ILE A 1 219 ? -15.009 -3.127 13.616 1.00 94.19 219 ILE A O 1
ATOM 1721 N N . SER A 1 220 ? -13.545 -4.682 14.324 1.00 94.12 220 SER A N 1
ATOM 1722 C CA . SER A 1 220 ? -14.477 -5.328 15.237 1.00 94.12 220 SER A CA 1
ATOM 1723 C C . SER A 1 220 ? -13.803 -5.827 16.497 1.00 94.12 220 SER A C 1
ATOM 1725 O O . SER A 1 220 ? -12.648 -6.252 16.477 1.00 94.12 220 SER A O 1
ATOM 1727 N N . THR A 1 221 ? -14.546 -5.812 17.593 1.00 93.62 221 THR A N 1
ATOM 1728 C CA . THR A 1 221 ? -14.094 -6.302 18.893 1.00 93.62 221 THR A CA 1
ATOM 1729 C C . THR A 1 221 ? -15.295 -6.654 19.769 1.00 93.62 221 THR A C 1
ATOM 1731 O O . THR A 1 221 ? -16.405 -6.171 19.538 1.00 93.62 221 THR A O 1
ATOM 1734 N N . LYS A 1 222 ? -15.092 -7.508 20.772 1.00 92.56 222 LYS A N 1
ATOM 1735 C CA . LYS A 1 222 ? -16.065 -7.688 21.853 1.00 92.56 222 LYS A CA 1
ATOM 1736 C C . LYS A 1 222 ? -15.759 -6.676 22.946 1.00 92.56 222 LYS A C 1
ATOM 1738 O O . LYS A 1 222 ? -14.636 -6.659 23.444 1.00 92.56 222 LYS A O 1
ATOM 1743 N N . LEU A 1 223 ? -16.746 -5.871 23.317 1.00 91.44 223 LEU A N 1
ATOM 1744 C CA . LEU A 1 223 ? -16.633 -4.849 24.353 1.00 91.44 223 LEU A CA 1
ATOM 1745 C C . LEU A 1 223 ? -17.345 -5.311 25.622 1.00 91.44 223 LEU A C 1
ATOM 1747 O O . LEU A 1 223 ? -18.401 -5.938 25.547 1.00 91.44 223 LEU A O 1
ATOM 1751 N N . ARG A 1 224 ? -16.806 -4.946 26.783 1.00 91.31 224 ARG A N 1
ATOM 1752 C CA . ARG A 1 224 ? -17.513 -4.977 28.061 1.00 91.31 224 ARG A CA 1
ATOM 1753 C C . ARG A 1 224 ? -17.460 -3.586 28.684 1.00 91.31 224 ARG A C 1
ATOM 1755 O O . ARG A 1 224 ? -16.385 -3.069 28.973 1.00 91.31 224 ARG A O 1
ATOM 1762 N N . ILE A 1 225 ? -18.637 -2.997 28.881 1.00 89.69 225 ILE A N 1
ATOM 1763 C CA . ILE A 1 225 ? -18.829 -1.668 29.473 1.00 89.69 225 ILE A CA 1
ATOM 1764 C C . ILE A 1 225 ? -19.830 -1.829 30.613 1.00 89.69 225 ILE A C 1
ATOM 1766 O O . ILE A 1 225 ? -20.918 -2.364 30.400 1.00 89.69 225 ILE A O 1
ATOM 1770 N N . ASP A 1 226 ? -19.468 -1.426 31.830 1.00 85.56 226 ASP A N 1
ATOM 1771 C CA . ASP A 1 226 ? -20.318 -1.576 33.026 1.00 85.56 226 ASP A CA 1
ATOM 1772 C C . ASP A 1 226 ? -20.843 -3.008 33.235 1.00 85.56 226 ASP A C 1
ATOM 1774 O O . ASP A 1 226 ? -21.997 -3.234 33.599 1.00 85.56 226 ASP A O 1
ATOM 1778 N N . GLY A 1 227 ? -20.001 -4.005 32.942 1.00 81.88 227 GLY A N 1
ATOM 1779 C CA . GLY A 1 227 ? -20.355 -5.423 33.048 1.00 81.88 227 GLY A CA 1
ATOM 1780 C C . GLY A 1 227 ? -21.286 -5.946 31.947 1.00 81.88 227 GLY A C 1
ATOM 1781 O O . GLY A 1 227 ? -21.562 -7.144 31.921 1.00 81.88 227 GLY A O 1
ATOM 1782 N N . LYS A 1 228 ? -21.736 -5.101 31.011 1.00 87.75 228 LYS A N 1
ATOM 1783 C CA . LYS A 1 228 ? -22.533 -5.510 29.847 1.00 87.75 228 LYS A CA 1
ATOM 1784 C C . LYS A 1 228 ? -21.630 -5.793 28.661 1.00 87.75 228 LYS A C 1
ATOM 1786 O O . LYS A 1 228 ? -20.816 -4.953 28.286 1.00 87.75 228 LYS A O 1
ATOM 1791 N N . GLU A 1 229 ? -21.798 -6.965 28.063 1.00 91.25 229 GLU A N 1
ATOM 1792 C CA . GLU A 1 229 ? -21.070 -7.354 26.859 1.00 91.25 229 GLU A CA 1
ATOM 1793 C C . GLU A 1 229 ? -21.815 -6.928 25.593 1.00 91.25 229 GLU A C 1
ATOM 1795 O O . GLU A 1 229 ? -23.035 -7.066 25.492 1.00 91.25 229 GLU A O 1
ATOM 1800 N N . SER A 1 230 ? -21.069 -6.440 24.608 1.00 91.00 230 SER A N 1
ATOM 1801 C CA . SER A 1 230 ? -21.565 -6.135 23.270 1.00 91.00 230 SER A CA 1
ATOM 1802 C C . SER A 1 230 ? -20.524 -6.498 22.210 1.00 91.00 230 SER A C 1
ATOM 1804 O O . SER A 1 230 ? -19.354 -6.757 22.502 1.00 91.00 230 SER A O 1
ATOM 1806 N N . THR A 1 231 ? -20.956 -6.561 20.951 1.00 90.94 231 THR A N 1
ATOM 1807 C CA . THR A 1 231 ? -20.051 -6.727 19.809 1.00 90.94 231 THR A CA 1
ATOM 1808 C C . THR A 1 231 ? -20.023 -5.435 19.017 1.00 90.94 231 THR A C 1
ATOM 1810 O O . THR A 1 231 ? -21.053 -4.984 18.526 1.00 90.94 231 THR A O 1
ATOM 1813 N N . PHE A 1 232 ? -18.831 -4.876 18.869 1.00 92.19 232 PHE A N 1
ATOM 1814 C CA . PHE A 1 232 ? -18.566 -3.748 18.001 1.00 92.19 232 PHE A CA 1
ATOM 1815 C C . PHE A 1 232 ? -18.140 -4.257 16.628 1.00 92.19 232 PHE A C 1
ATOM 1817 O O . PHE A 1 232 ? -17.211 -5.059 16.528 1.00 92.19 232 PHE A O 1
ATOM 1824 N N . LEU A 1 233 ? -18.798 -3.783 15.574 1.00 93.69 233 LEU A N 1
ATOM 1825 C CA . LEU A 1 233 ? -18.409 -4.013 14.185 1.00 93.69 233 LEU A CA 1
ATOM 1826 C C . LEU A 1 233 ? -18.785 -2.785 13.364 1.00 93.69 233 LEU A C 1
ATOM 1828 O O . LEU A 1 233 ? -19.962 -2.438 13.251 1.00 93.69 233 LEU A O 1
ATOM 1832 N N . LYS A 1 234 ? -17.782 -2.145 12.768 1.00 94.19 234 LYS A N 1
ATOM 1833 C CA . LYS A 1 234 ? -17.980 -1.060 11.810 1.00 94.19 234 LYS A CA 1
ATOM 1834 C C . LYS A 1 234 ? -16.978 -1.186 10.673 1.00 94.19 234 LYS A C 1
ATOM 1836 O O . LYS A 1 234 ? -15.792 -1.412 10.905 1.00 94.19 234 LYS A O 1
ATOM 1841 N N . THR A 1 235 ? -17.462 -1.001 9.453 1.00 93.94 235 THR A N 1
ATOM 1842 C CA . THR A 1 235 ? -16.656 -0.957 8.232 1.00 93.94 235 THR A CA 1
ATOM 1843 C C . THR A 1 235 ? -16.937 0.338 7.481 1.00 93.94 235 THR A C 1
ATOM 1845 O O . THR A 1 235 ? -17.982 0.968 7.660 1.00 93.94 235 THR A O 1
ATOM 1848 N N . HIS A 1 236 ? -15.979 0.763 6.666 1.00 94.06 236 HIS A N 1
ATOM 1849 C CA . HIS A 1 236 ? -16.107 1.909 5.782 1.00 94.06 236 HIS A CA 1
ATOM 1850 C C . HIS A 1 236 ? -15.383 1.640 4.462 1.00 94.06 236 HIS A C 1
ATOM 1852 O O . HIS A 1 236 ? -14.355 0.960 4.424 1.00 94.06 236 HIS A O 1
ATOM 1858 N N . GLN A 1 237 ? -15.920 2.188 3.373 1.00 93.56 237 GLN A N 1
ATOM 1859 C CA . GLN A 1 237 ? -15.314 2.105 2.049 1.00 93.56 237 GLN A CA 1
ATOM 1860 C C . GLN A 1 237 ? -14.521 3.372 1.749 1.00 93.56 237 GLN A C 1
ATOM 1862 O O . GLN A 1 237 ? -15.066 4.469 1.717 1.00 93.56 237 GLN A O 1
ATOM 1867 N N . TYR A 1 238 ? -13.231 3.211 1.483 1.00 93.38 238 TYR A N 1
ATOM 1868 C CA . TYR A 1 238 ? -12.327 4.306 1.167 1.00 93.38 238 TYR A CA 1
ATOM 1869 C C . TYR A 1 238 ? -11.969 4.284 -0.310 1.00 93.38 238 TYR A C 1
ATOM 1871 O O . TYR A 1 238 ? -11.621 3.236 -0.852 1.00 93.38 238 TYR A O 1
ATOM 1879 N N . ILE A 1 239 ? -11.935 5.456 -0.939 1.00 94.06 239 ILE A N 1
ATOM 1880 C CA . ILE A 1 239 ? -11.236 5.611 -2.217 1.00 94.06 239 ILE A CA 1
ATOM 1881 C C . ILE A 1 239 ? -9.740 5.425 -1.952 1.00 94.06 239 ILE A C 1
ATOM 1883 O O . ILE A 1 239 ? -9.161 6.153 -1.141 1.00 94.06 239 ILE A O 1
ATOM 1887 N N . LEU A 1 240 ? -9.108 4.475 -2.642 1.00 93.50 240 LEU A N 1
ATOM 1888 C CA . LEU A 1 240 ? -7.716 4.086 -2.410 1.00 93.50 240 LEU A CA 1
ATOM 1889 C C . LEU A 1 240 ? -6.759 5.286 -2.491 1.00 93.50 240 LEU A C 1
ATOM 1891 O O . LEU A 1 240 ? -5.917 5.454 -1.610 1.00 93.50 240 LEU A O 1
ATOM 1895 N N . ALA A 1 241 ? -6.939 6.168 -3.480 1.00 93.75 241 ALA A N 1
ATOM 1896 C CA . ALA A 1 241 ? -6.139 7.385 -3.647 1.00 93.75 241 ALA A CA 1
ATOM 1897 C C . ALA A 1 241 ? -6.138 8.318 -2.421 1.00 93.75 241 ALA A C 1
ATOM 1899 O O . ALA A 1 241 ? -5.168 9.049 -2.230 1.00 93.75 241 ALA A O 1
ATOM 1900 N N . ASN A 1 242 ? -7.188 8.282 -1.591 1.00 93.62 242 ASN A N 1
ATOM 1901 C CA . ASN A 1 242 ? -7.318 9.135 -0.407 1.00 93.62 242 ASN A CA 1
ATOM 1902 C C . ASN A 1 242 ? -6.583 8.590 0.820 1.00 93.62 242 ASN A C 1
ATOM 1904 O O . ASN A 1 242 ? -6.411 9.327 1.789 1.00 93.62 242 ASN A O 1
ATOM 1908 N N . ILE A 1 243 ? -6.212 7.308 0.805 1.00 93.94 243 ILE A N 1
ATOM 1909 C CA . ILE A 1 243 ? -5.633 6.624 1.964 1.00 93.94 243 ILE A CA 1
ATOM 1910 C C . ILE A 1 243 ? -4.230 6.079 1.698 1.00 93.94 243 ILE A C 1
ATOM 1912 O O . ILE A 1 243 ? -3.532 5.734 2.643 1.00 93.94 243 ILE A O 1
ATOM 1916 N N . ILE A 1 244 ? -3.770 6.007 0.450 1.00 92.06 244 ILE A N 1
ATOM 1917 C CA . ILE A 1 244 ? -2.365 5.704 0.144 1.00 92.06 244 ILE A CA 1
ATOM 1918 C C . ILE A 1 244 ? -1.484 6.938 0.354 1.00 92.06 244 ILE A C 1
ATOM 1920 O O . ILE A 1 244 ? -1.853 8.058 0.003 1.00 92.06 244 ILE A O 1
ATOM 1924 N N . LYS A 1 245 ? -0.287 6.734 0.909 1.00 80.62 245 LYS A N 1
ATOM 1925 C CA . LYS A 1 245 ? 0.667 7.821 1.148 1.00 80.62 245 LYS A CA 1
ATOM 1926 C C . LYS A 1 245 ? 1.307 8.288 -0.160 1.00 80.62 245 LYS A C 1
ATOM 1928 O O . LYS A 1 245 ? 2.081 7.552 -0.775 1.00 80.62 245 LYS A O 1
ATOM 1933 N N . GLN A 1 246 ? 1.012 9.523 -0.547 1.00 67.62 246 GLN A N 1
ATOM 1934 C CA . GLN A 1 246 ? 1.727 10.247 -1.595 1.00 67.62 246 GLN A CA 1
ATOM 1935 C C . GLN A 1 246 ? 2.877 10.982 -0.894 1.00 67.62 246 GLN A C 1
ATOM 1937 O O . GLN A 1 246 ? 2.650 12.000 -0.248 1.00 67.62 246 GLN A O 1
ATOM 1942 N N . ASN A 1 247 ? 4.060 10.356 -0.872 1.00 57.75 247 ASN A N 1
ATOM 1943 C CA . ASN A 1 247 ? 5.301 11.105 -0.642 1.00 57.75 247 ASN A CA 1
ATOM 1944 C C . ASN A 1 247 ? 5.659 11.803 -1.934 1.00 57.75 247 ASN A C 1
ATOM 1946 O O . ASN A 1 247 ? 5.620 11.039 -2.944 1.00 57.75 247 ASN A O 1
#